Protein AF-A0A9N8EQI1-F1 (afdb_monomer_lite)

Radius of gyration: 28.86 Å; chains: 1; bounding box: 73×53×68 Å

Sequence (184 aa):
MLCFRDYIIFTKVRPLYFNGGCVGRSGRRVCEFQVEIDWEVDCTDDNARELCASEDVTGFPTLKWGSVFDLQEYGGPRDFENLKKFADKNLKPQCSPTHMQLCDKTTRREIRRLQKLSVTALDKEMDDKLEEVNKLERDFQTAVADLETQYETATAQRDADKKQLGSGDLILMKAVLAQRKTEL

Secondary structure (DSSP, 8-state):
-----SEEEEE-------TT----TTS---------EEEEEETTSTTTHHHHHHTT--SSS-EEEEETTEEEE--S--SHHHHHHHHHHH-SPPP-TT-TTTS-TTHHHHHHHHTTS-HHHHHHHHHHHHHHHHHHHHHHHHHHHHHHHHHHHHHHHHHHHHHHHTSHHHHHHHHHHHHHHH--

Organism: NCBI:txid568900

InterPro domains:
  IPR036249 Thioredoxin-like superfamily [SSF52833] (40-93)
  IPR051063 Protein Disulfide Isomerase [PTHR45672] (40-148)

Foldseek 3Di:
DDDDDFKAFEWAFDQPPPPDDQDDDPPDRDSPRDTDGPDIDDCVDPVCVVVCVVVVVPGGDWYWYDDPVDTDTDPDDPDPVGVVVCCVPPNDDACDPVPLVRDDPVVSVVSVVLVPDDPVVNVVVVVVVVVVVVVVVVVVVVVVVVVVVVVVVCVVVVVVVCVVCVDDPVVVVVVVVVVVVVVD

pLDDT: mean 76.77, std 20.89, range [24.19, 98.12]

Structure (mmCIF, N/CA/C/O backbone):
data_AF-A0A9N8EQI1-F1
#
_entry.id   AF-A0A9N8EQI1-F1
#
loop_
_atom_site.group_PDB
_atom_site.id
_atom_site.type_symbol
_atom_site.label_atom_id
_atom_site.label_alt_id
_atom_site.label_comp_id
_atom_site.label_asym_id
_atom_site.label_entity_id
_atom_site.label_seq_id
_atom_site.pdbx_PDB_ins_code
_atom_site.Cartn_x
_atom_site.Cartn_y
_atom_site.Cartn_z
_atom_site.occupancy
_atom_site.B_iso_or_equiv
_atom_site.auth_seq_id
_atom_site.auth_comp_id
_atom_site.auth_asym_id
_atom_site.auth_atom_id
_atom_site.pdbx_PDB_model_num
ATOM 1 N N . MET A 1 1 ? 11.311 -31.384 7.619 1.00 25.89 1 MET A N 1
ATOM 2 C CA . MET A 1 1 ? 10.696 -30.394 8.525 1.00 25.89 1 MET A CA 1
ATOM 3 C C . MET A 1 1 ? 11.503 -29.121 8.355 1.00 25.89 1 MET A C 1
ATOM 5 O O . MET A 1 1 ? 12.664 -29.125 8.735 1.00 25.89 1 MET A O 1
ATOM 9 N N . LEU A 1 2 ? 10.971 -28.126 7.643 1.00 29.64 2 LEU A N 1
ATOM 10 C CA . LEU A 1 2 ? 11.693 -26.877 7.388 1.00 29.64 2 LEU A CA 1
ATOM 11 C C . LEU A 1 2 ? 11.482 -25.954 8.588 1.00 29.64 2 LEU A C 1
ATOM 13 O O . LEU A 1 2 ? 10.351 -25.562 8.868 1.00 29.64 2 LEU A O 1
ATOM 17 N N . CYS A 1 3 ? 12.557 -25.649 9.312 1.00 24.19 3 CYS A N 1
ATOM 18 C CA . CYS A 1 3 ? 12.536 -24.601 10.323 1.00 24.19 3 CYS A CA 1
ATOM 19 C C . CYS A 1 3 ? 12.611 -23.257 9.601 1.00 24.19 3 CYS A C 1
ATOM 21 O O . CYS A 1 3 ? 13.694 -22.848 9.187 1.00 24.19 3 CYS A O 1
ATOM 23 N N . PHE A 1 4 ? 11.468 -22.594 9.442 1.00 31.48 4 PHE A N 1
ATOM 24 C CA . PHE A 1 4 ? 11.430 -21.204 9.006 1.00 31.48 4 PHE A CA 1
ATOM 25 C C . PHE A 1 4 ? 12.059 -20.336 10.101 1.00 31.48 4 PHE A C 1
ATOM 27 O O . PHE A 1 4 ? 11.448 -20.108 11.143 1.00 31.48 4 PHE A O 1
ATOM 34 N N . ARG A 1 5 ? 13.305 -19.920 9.867 1.00 32.50 5 ARG A N 1
ATOM 35 C CA . ARG A 1 5 ? 13.880 -18.710 10.460 1.00 32.50 5 ARG A CA 1
ATOM 36 C C . ARG A 1 5 ? 13.340 -17.484 9.718 1.00 32.50 5 ARG A C 1
ATOM 38 O O . ARG A 1 5 ? 12.641 -17.618 8.711 1.00 32.50 5 ARG A O 1
ATOM 45 N N . ASP A 1 6 ? 13.626 -16.314 10.265 1.00 37.28 6 ASP A N 1
ATOM 46 C CA . ASP A 1 6 ? 12.921 -15.054 10.024 1.00 37.28 6 ASP A CA 1
ATOM 47 C C . ASP A 1 6 ? 13.320 -14.364 8.704 1.00 37.28 6 ASP A C 1
ATOM 49 O O . ASP A 1 6 ? 13.830 -13.247 8.676 1.00 37.28 6 ASP A O 1
ATOM 53 N N . TYR A 1 7 ? 13.079 -15.058 7.591 1.00 38.62 7 TYR A N 1
ATOM 54 C CA . TYR A 1 7 ? 13.491 -14.649 6.250 1.00 38.62 7 TYR A CA 1
ATOM 55 C C . TYR A 1 7 ? 12.322 -14.175 5.378 1.00 38.62 7 TYR A C 1
ATOM 57 O O . TYR A 1 7 ? 11.241 -14.775 5.397 1.00 38.62 7 TYR A O 1
ATOM 65 N N . ILE A 1 8 ? 12.569 -13.170 4.527 1.00 46.94 8 ILE A N 1
ATOM 66 C CA . ILE A 1 8 ? 11.772 -12.979 3.310 1.00 46.94 8 ILE A CA 1
ATOM 67 C C . ILE A 1 8 ? 12.238 -14.011 2.282 1.00 46.94 8 ILE A C 1
ATOM 69 O O . ILE A 1 8 ? 13.407 -14.026 1.894 1.00 46.94 8 ILE A O 1
ATOM 73 N N . ILE A 1 9 ? 11.320 -14.858 1.822 1.00 52.34 9 ILE A N 1
ATOM 74 C CA . ILE A 1 9 ? 11.574 -15.866 0.784 1.00 52.34 9 ILE A CA 1
ATOM 75 C C . ILE A 1 9 ? 10.944 -15.398 -0.530 1.00 52.34 9 ILE A C 1
ATOM 77 O O . ILE A 1 9 ? 9.740 -15.126 -0.583 1.00 52.34 9 ILE A O 1
ATOM 81 N N . PHE A 1 10 ? 11.763 -15.315 -1.582 1.00 52.69 10 PHE A N 1
ATOM 82 C CA . PHE A 1 10 ? 11.395 -14.703 -2.867 1.00 52.69 10 PHE A CA 1
ATOM 83 C C . PHE A 1 10 ? 11.280 -15.826 -3.916 1.00 52.69 10 PHE A C 1
ATOM 85 O O . PHE A 1 10 ? 12.275 -16.458 -4.278 1.00 52.69 10 PHE A O 1
ATOM 92 N N . THR A 1 11 ? 10.090 -16.061 -4.477 1.00 43.03 11 THR A N 1
ATOM 93 C CA . THR A 1 11 ? 9.919 -17.059 -5.554 1.00 43.03 11 THR A CA 1
ATOM 94 C C . THR A 1 11 ? 9.932 -16.410 -6.936 1.00 43.03 11 THR A C 1
ATOM 96 O O . THR A 1 11 ? 8.935 -15.809 -7.353 1.00 43.03 11 THR A O 1
ATOM 99 N N . LYS A 1 12 ? 11.029 -16.580 -7.684 1.00 40.00 12 LYS A N 1
ATOM 100 C CA . LYS A 1 12 ? 11.132 -16.168 -9.092 1.00 40.00 12 LYS A CA 1
ATOM 101 C C . LYS A 1 12 ? 11.186 -17.384 -10.000 1.00 40.00 12 LYS A C 1
ATOM 103 O O . LYS A 1 12 ? 11.926 -18.333 -9.771 1.00 40.00 12 LYS A O 1
ATOM 108 N N . VAL A 1 13 ? 10.452 -17.314 -11.103 1.00 37.38 13 VAL A N 1
ATOM 109 C CA . VAL A 1 13 ? 10.453 -18.369 -12.118 1.00 37.38 13 VAL A CA 1
ATOM 110 C C . VAL A 1 13 ? 11.675 -18.209 -13.012 1.00 37.38 13 VAL A C 1
ATOM 112 O O . VAL A 1 13 ? 11.650 -17.434 -13.972 1.00 37.38 13 VAL A O 1
ATOM 115 N N . ARG A 1 14 ? 12.756 -18.940 -12.729 1.00 35.06 14 ARG A N 1
ATOM 116 C CA . ARG A 1 14 ? 13.830 -19.111 -13.713 1.00 35.06 14 ARG A CA 1
ATOM 117 C C . ARG A 1 14 ? 13.373 -20.124 -14.768 1.00 35.06 14 ARG A C 1
ATOM 119 O O . ARG A 1 14 ? 13.144 -21.283 -14.431 1.00 35.06 14 ARG A O 1
ATOM 126 N N . PRO A 1 15 ? 13.241 -19.747 -16.055 1.00 31.09 15 PRO A N 1
ATOM 127 C CA . PRO A 1 15 ? 13.097 -20.742 -17.104 1.00 31.09 15 PRO A CA 1
ATOM 128 C C . PRO A 1 15 ? 14.418 -21.509 -17.209 1.00 31.09 15 PRO A C 1
ATOM 130 O O . PRO A 1 15 ? 15.425 -20.961 -17.661 1.00 31.09 15 PRO A O 1
ATOM 133 N N . LEU A 1 16 ? 14.417 -22.774 -16.786 1.00 34.56 16 LEU A N 1
ATOM 134 C CA . LEU A 1 16 ? 15.569 -23.662 -16.912 1.00 34.56 16 LEU A CA 1
ATOM 135 C C . LEU A 1 16 ? 15.889 -23.921 -18.391 1.00 34.56 16 LEU A C 1
ATOM 137 O O . LEU A 1 16 ? 15.400 -24.870 -19.006 1.00 34.56 16 LEU A O 1
ATOM 141 N N . TYR A 1 17 ? 16.782 -23.103 -18.948 1.00 32.69 17 TYR A N 1
ATOM 142 C CA . TYR A 1 17 ? 17.543 -23.431 -20.150 1.00 32.69 17 TYR A CA 1
ATOM 143 C C . TYR A 1 17 ? 18.578 -24.513 -19.816 1.00 32.69 17 TYR A C 1
ATOM 145 O O . TYR A 1 17 ? 19.785 -24.278 -19.797 1.00 32.69 17 TYR A O 1
ATOM 153 N N . PHE A 1 18 ? 18.092 -25.726 -19.542 1.00 33.06 18 PHE A N 1
ATOM 154 C CA . PHE A 1 18 ? 18.934 -26.913 -19.501 1.00 33.06 18 PHE A CA 1
ATOM 155 C C . PHE A 1 18 ? 19.607 -27.075 -20.871 1.00 33.06 18 PHE A C 1
ATOM 157 O O . PHE A 1 18 ? 18.924 -27.219 -21.890 1.00 33.06 18 PHE A O 1
ATOM 164 N N . ASN A 1 19 ? 20.942 -27.109 -20.897 1.00 35.25 19 ASN A N 1
ATOM 165 C CA . ASN A 1 19 ? 21.739 -27.461 -22.079 1.00 35.25 19 ASN A CA 1
ATOM 166 C C . ASN A 1 19 ? 21.622 -28.976 -22.372 1.00 35.25 19 ASN A C 1
ATOM 168 O O . ASN A 1 19 ? 22.604 -29.711 -22.323 1.00 35.25 19 ASN A O 1
ATOM 172 N N . GLY A 1 20 ? 20.393 -29.462 -22.590 1.00 34.22 20 GLY A N 1
ATOM 173 C CA . GLY A 1 20 ? 20.082 -30.892 -22.514 1.00 34.22 20 GLY A CA 1
ATOM 174 C C . GLY A 1 20 ? 18.638 -31.321 -22.810 1.00 34.22 20 GLY A C 1
ATOM 175 O O . GLY A 1 20 ? 18.255 -32.397 -22.376 1.00 34.22 20 GLY A O 1
ATOM 176 N N . GLY A 1 21 ? 17.852 -30.541 -23.563 1.00 33.56 21 GLY A N 1
ATOM 177 C CA . GLY A 1 21 ? 16.615 -31.014 -24.214 1.00 33.56 21 GLY A CA 1
ATOM 178 C C . GLY A 1 21 ? 15.362 -31.202 -23.334 1.00 33.56 21 GLY A C 1
ATOM 179 O O . GLY A 1 21 ? 15.408 -31.632 -22.188 1.00 33.56 21 GLY A O 1
ATOM 180 N N . CYS A 1 22 ? 14.188 -30.918 -23.908 1.00 35.78 22 CYS A N 1
ATOM 181 C CA . CYS A 1 22 ? 12.898 -31.155 -23.250 1.00 35.78 22 CYS A CA 1
ATOM 182 C C . CYS A 1 22 ? 12.571 -32.660 -23.223 1.00 35.78 22 CYS A C 1
ATOM 184 O O . CYS A 1 22 ? 12.126 -33.215 -24.232 1.00 35.78 22 CYS A O 1
ATOM 186 N N . VAL A 1 23 ? 12.759 -33.327 -22.082 1.00 40.41 23 VAL A N 1
ATOM 187 C CA . VAL A 1 23 ? 12.453 -34.759 -21.934 1.00 40.41 23 VAL A CA 1
ATOM 188 C C . VAL A 1 23 ? 10.939 -34.979 -21.861 1.00 40.41 23 VAL A C 1
ATOM 190 O O . VAL A 1 23 ? 10.294 -34.633 -20.878 1.00 40.41 23 VAL A O 1
ATOM 193 N N . GLY A 1 24 ? 10.360 -35.597 -22.895 1.00 36.78 24 GLY A N 1
ATOM 194 C CA . GLY A 1 24 ? 8.932 -35.920 -22.936 1.00 36.78 24 GLY A CA 1
ATOM 195 C C . GLY A 1 24 ? 8.641 -37.244 -23.636 1.00 36.78 24 GLY A C 1
ATOM 196 O O . GLY A 1 24 ? 8.662 -37.326 -24.865 1.00 36.78 24 GLY A O 1
ATOM 197 N N . ARG A 1 25 ? 8.283 -38.286 -22.871 1.00 44.62 25 ARG A N 1
ATOM 198 C CA . ARG A 1 25 ? 7.617 -39.469 -23.447 1.00 44.62 25 ARG A CA 1
ATOM 199 C C . ARG A 1 25 ? 6.261 -39.030 -24.019 1.00 44.62 25 ARG A C 1
ATOM 201 O O . ARG A 1 25 ? 5.501 -38.345 -23.342 1.00 44.62 25 ARG A O 1
ATOM 208 N N . SER A 1 26 ? 5.931 -39.457 -25.240 1.00 40.38 26 SER A N 1
ATOM 209 C CA . SER A 1 26 ? 4.670 -39.153 -25.957 1.00 40.38 26 SER A CA 1
ATOM 210 C C . SER A 1 26 ? 4.441 -37.695 -26.421 1.00 40.38 26 SER A C 1
ATOM 212 O O . SER A 1 26 ? 3.312 -37.212 -26.457 1.00 40.38 26 SER A O 1
ATOM 214 N N . GLY A 1 27 ? 5.494 -36.989 -26.848 1.00 38.81 27 GLY A N 1
ATOM 215 C CA . GLY A 1 27 ? 5.378 -35.874 -27.811 1.00 38.81 27 GLY A CA 1
ATOM 216 C C . GLY A 1 27 ? 4.802 -34.541 -27.306 1.00 38.81 27 GLY A C 1
ATOM 217 O O . GLY A 1 27 ? 4.910 -33.532 -28.002 1.00 38.81 27 GLY A O 1
ATOM 218 N N . ARG A 1 28 ? 4.255 -34.477 -26.087 1.00 35.53 28 ARG A N 1
ATOM 219 C CA . ARG A 1 28 ? 3.996 -33.200 -25.407 1.00 35.53 28 ARG A CA 1
ATOM 220 C C . ARG A 1 28 ? 5.308 -32.639 -24.860 1.00 35.53 28 ARG A C 1
ATOM 222 O O . ARG A 1 28 ? 5.917 -33.235 -23.977 1.00 35.53 28 ARG A O 1
ATOM 229 N N . ARG A 1 29 ? 5.713 -31.464 -25.356 1.00 33.91 29 ARG A N 1
ATOM 230 C CA . ARG A 1 29 ? 6.752 -30.638 -24.722 1.00 33.91 29 ARG A CA 1
ATOM 231 C C . ARG A 1 29 ? 6.196 -30.082 -23.413 1.00 33.91 29 ARG A C 1
ATOM 233 O O . ARG A 1 29 ? 5.487 -29.079 -23.427 1.00 33.91 29 ARG A O 1
ATOM 240 N N . VAL A 1 30 ? 6.488 -30.755 -22.307 1.00 38.81 30 VAL A N 1
ATOM 241 C CA . VAL A 1 30 ? 6.246 -30.230 -20.963 1.00 38.81 30 VAL A CA 1
ATOM 242 C C . VAL A 1 30 ? 7.506 -29.485 -20.541 1.00 38.81 30 VAL A C 1
ATOM 244 O O . VAL A 1 30 ? 8.538 -30.102 -20.295 1.00 38.81 30 VAL A O 1
ATOM 247 N N . CYS A 1 31 ? 7.433 -28.157 -20.490 1.00 41.53 31 CYS A N 1
ATOM 248 C CA . CYS A 1 31 ? 8.385 -27.384 -19.703 1.00 41.53 31 CYS A CA 1
ATOM 249 C C . CYS A 1 31 ? 7.931 -27.505 -18.248 1.00 41.53 31 CYS A C 1
ATOM 251 O O . CYS A 1 31 ? 6.903 -26.935 -17.880 1.00 41.53 31 CYS A O 1
ATOM 253 N N . GLU A 1 32 ? 8.640 -28.296 -17.449 1.00 38.47 32 GLU A N 1
ATOM 254 C CA . GLU A 1 32 ? 8.358 -28.404 -16.022 1.00 38.47 32 GLU A CA 1
ATOM 255 C C . GLU A 1 32 ? 8.851 -27.128 -15.330 1.00 38.47 32 GLU A C 1
ATOM 257 O O . GLU A 1 32 ? 10.050 -26.905 -15.171 1.00 38.47 32 GLU A O 1
ATOM 262 N N . PHE A 1 33 ? 7.911 -26.248 -14.983 1.00 45.03 33 PHE A N 1
ATOM 263 C CA . PHE A 1 33 ? 8.190 -25.038 -14.216 1.00 45.03 33 PHE A CA 1
ATOM 264 C C . PHE A 1 33 ? 8.476 -25.439 -12.767 1.00 45.03 33 PHE A C 1
ATOM 266 O O . PHE A 1 33 ? 7.560 -25.580 -11.957 1.00 45.03 33 PHE A O 1
ATOM 273 N N . GLN A 1 34 ? 9.750 -25.671 -12.453 1.00 48.38 34 GLN A N 1
ATOM 274 C CA . GLN A 1 34 ? 10.174 -25.899 -11.078 1.00 48.38 34 GLN A CA 1
ATOM 275 C C . GLN A 1 34 ? 10.066 -24.596 -10.277 1.00 48.38 34 GLN A C 1
ATOM 277 O O . GLN A 1 34 ? 10.353 -23.509 -10.779 1.00 48.38 34 GLN A O 1
ATOM 282 N N . VAL A 1 35 ? 9.603 -24.721 -9.034 1.00 52.75 35 VAL A N 1
ATOM 283 C CA . VAL A 1 35 ? 9.424 -23.600 -8.109 1.00 52.75 35 VAL A CA 1
ATOM 284 C C . VAL A 1 35 ? 10.704 -23.471 -7.297 1.00 52.75 35 VAL A C 1
ATOM 286 O O . VAL A 1 35 ? 11.015 -24.357 -6.504 1.00 52.75 35 VAL A O 1
ATOM 289 N N . GLU A 1 36 ? 11.447 -22.394 -7.521 1.00 56.06 36 GLU A N 1
ATOM 290 C CA . GLU A 1 36 ? 12.735 -22.129 -6.882 1.00 56.06 36 GLU A CA 1
ATOM 291 C C . GLU A 1 36 ? 12.653 -20.844 -6.043 1.00 56.06 36 GLU A C 1
ATOM 293 O O . GLU A 1 36 ? 11.906 -19.914 -6.367 1.00 56.06 36 GLU A O 1
ATOM 298 N N . ILE A 1 37 ? 13.405 -20.818 -4.941 1.00 62.59 37 ILE A N 1
ATOM 299 C CA . ILE A 1 37 ? 13.621 -19.627 -4.117 1.00 62.59 37 ILE A CA 1
ATOM 300 C C . ILE A 1 37 ? 14.850 -18.920 -4.698 1.00 62.59 37 ILE A C 1
ATOM 302 O O . ILE A 1 37 ? 15.931 -19.501 -4.730 1.00 62.59 37 ILE A O 1
ATOM 306 N N . ASP A 1 38 ? 14.670 -17.705 -5.217 1.00 61.84 38 ASP A N 1
ATOM 307 C CA . ASP A 1 38 ? 15.686 -16.987 -6.010 1.00 61.84 38 ASP A CA 1
ATOM 308 C C . ASP A 1 38 ? 16.583 -16.070 -5.168 1.00 61.84 38 ASP A C 1
ATOM 310 O O . ASP A 1 38 ? 17.707 -15.757 -5.561 1.00 61.84 38 ASP A O 1
ATOM 314 N N . TRP A 1 39 ? 16.076 -15.648 -4.012 1.00 66.50 39 TRP A N 1
ATOM 315 C CA . TRP A 1 39 ? 16.807 -14.968 -2.950 1.00 66.50 39 TRP A CA 1
ATOM 316 C C . TRP A 1 39 ? 16.119 -15.236 -1.605 1.00 66.50 39 TRP A C 1
ATOM 318 O O . TRP A 1 39 ? 14.958 -15.651 -1.540 1.00 66.50 39 TRP A O 1
ATOM 328 N N . GLU A 1 40 ? 16.865 -14.990 -0.538 1.00 76.38 40 GLU A N 1
ATOM 329 C CA . GLU A 1 40 ? 16.447 -15.056 0.858 1.00 76.38 40 GLU A CA 1
ATOM 330 C C . GLU A 1 40 ? 17.051 -13.821 1.544 1.00 76.38 40 GLU A C 1
ATOM 332 O O . GLU A 1 40 ? 18.221 -13.514 1.299 1.00 76.38 40 GLU A O 1
ATOM 337 N N . VAL A 1 41 ? 16.269 -13.075 2.330 1.00 77.94 41 VAL A N 1
ATOM 338 C CA . VAL A 1 41 ? 16.745 -11.865 3.029 1.00 77.94 41 VAL A CA 1
ATOM 339 C C . VAL A 1 41 ? 16.360 -11.908 4.501 1.00 77.94 41 VAL A C 1
ATOM 341 O O . VAL A 1 41 ? 15.195 -12.102 4.842 1.00 77.94 41 VAL A O 1
ATOM 344 N N . ASP A 1 42 ? 17.354 -11.705 5.363 1.00 79.31 42 ASP A N 1
ATOM 345 C CA . ASP A 1 42 ? 17.210 -11.608 6.813 1.00 79.31 42 ASP A CA 1
ATOM 346 C C . ASP A 1 42 ? 17.055 -10.136 7.218 1.00 79.31 42 ASP A C 1
ATOM 348 O O . ASP A 1 42 ? 18.018 -9.374 7.223 1.00 79.31 42 ASP A O 1
ATOM 352 N N . CYS A 1 43 ? 15.832 -9.726 7.554 1.00 78.50 43 CYS A N 1
ATOM 353 C CA . CYS A 1 43 ? 15.529 -8.350 7.957 1.00 78.50 43 CYS A CA 1
ATOM 354 C C . CYS A 1 43 ? 15.947 -8.016 9.397 1.00 78.50 43 CYS A C 1
ATOM 356 O O . CYS A 1 43 ? 15.725 -6.892 9.856 1.00 78.50 43 CYS A O 1
ATOM 358 N N . THR A 1 44 ? 16.505 -8.973 10.145 1.00 79.62 44 THR A N 1
ATOM 359 C CA . THR A 1 44 ? 17.049 -8.690 11.477 1.00 79.62 44 THR A CA 1
ATOM 360 C C . THR A 1 44 ? 18.418 -8.013 11.385 1.00 79.62 44 THR A C 1
ATOM 362 O O . THR A 1 44 ? 18.749 -7.218 12.268 1.00 79.62 44 THR A O 1
ATOM 365 N N . ASP A 1 45 ? 19.156 -8.231 10.289 1.00 83.19 45 ASP A N 1
ATOM 366 C CA . ASP A 1 45 ? 20.415 -7.555 9.963 1.00 83.19 45 ASP A CA 1
ATOM 367 C C . ASP A 1 45 ? 20.193 -6.049 9.714 1.00 83.19 45 ASP A C 1
ATOM 369 O O . ASP A 1 45 ? 19.342 -5.648 8.914 1.00 83.19 45 ASP A O 1
ATOM 373 N N . ASP A 1 46 ? 20.982 -5.201 10.385 1.00 82.19 46 ASP A N 1
ATOM 374 C CA . ASP A 1 46 ? 20.949 -3.741 10.225 1.00 82.19 46 ASP A CA 1
ATOM 375 C C . ASP A 1 46 ? 21.136 -3.310 8.753 1.00 82.19 46 ASP A C 1
ATOM 377 O O . ASP A 1 46 ? 20.526 -2.332 8.322 1.00 82.19 46 ASP A O 1
ATOM 381 N N . ASN A 1 47 ? 21.919 -4.061 7.967 1.00 80.88 47 ASN A N 1
ATOM 382 C CA . ASN A 1 47 ? 22.200 -3.786 6.553 1.00 80.88 47 ASN A CA 1
ATOM 383 C C . ASN A 1 47 ? 21.009 -4.085 5.621 1.00 80.88 47 ASN A C 1
ATOM 385 O O . ASN A 1 47 ? 21.002 -3.630 4.478 1.00 80.88 47 ASN A O 1
ATOM 389 N N . ALA A 1 48 ? 20.021 -4.861 6.078 1.00 76.50 48 ALA A N 1
ATOM 390 C CA . ALA A 1 48 ? 18.863 -5.272 5.284 1.00 76.50 48 ALA A CA 1
ATOM 391 C C . ALA A 1 48 ? 17.579 -4.500 5.630 1.00 76.50 48 ALA A C 1
ATOM 393 O O . ALA A 1 48 ? 16.644 -4.486 4.828 1.00 76.50 48 ALA A O 1
ATOM 394 N N . ARG A 1 49 ? 17.511 -3.836 6.796 1.00 76.12 49 ARG A N 1
ATOM 395 C CA . ARG A 1 49 ? 16.276 -3.178 7.268 1.00 76.12 49 ARG A CA 1
ATOM 396 C C . ARG A 1 49 ? 15.726 -2.121 6.322 1.00 76.12 49 ARG A C 1
ATOM 398 O O . ARG A 1 49 ? 14.512 -2.040 6.192 1.00 76.12 49 ARG A O 1
ATOM 405 N N . GLU A 1 50 ? 16.579 -1.341 5.662 1.00 81.31 50 GLU A N 1
ATOM 406 C CA . GLU A 1 50 ? 16.131 -0.312 4.712 1.00 81.31 50 GLU A CA 1
ATOM 407 C C . GLU A 1 50 ? 15.418 -0.938 3.501 1.00 81.31 50 GLU A C 1
ATOM 409 O O . GLU A 1 50 ? 14.322 -0.508 3.150 1.00 81.31 50 GLU A O 1
ATOM 414 N N . LEU A 1 51 ? 15.962 -2.032 2.953 1.00 82.19 51 LEU A N 1
ATOM 415 C CA . LEU A 1 51 ? 15.329 -2.813 1.883 1.00 82.19 51 LEU A CA 1
ATOM 416 C C . LEU A 1 51 ? 14.019 -3.469 2.346 1.00 82.19 51 LEU A C 1
ATOM 418 O O . LEU A 1 51 ? 13.029 -3.461 1.621 1.00 82.19 51 LEU A O 1
ATOM 422 N N . CYS A 1 52 ? 13.990 -4.025 3.559 1.00 82.88 52 CYS A N 1
ATOM 423 C CA . CYS A 1 52 ? 12.774 -4.621 4.114 1.00 82.88 52 CYS A CA 1
ATOM 424 C C . CYS A 1 52 ? 11.684 -3.573 4.404 1.00 82.88 52 CYS A C 1
ATOM 426 O O . CYS A 1 52 ? 10.501 -3.878 4.276 1.00 82.88 52 CYS A O 1
ATOM 428 N N . ALA A 1 53 ? 12.065 -2.341 4.756 1.00 81.06 53 ALA A N 1
ATOM 429 C CA . ALA A 1 53 ? 11.141 -1.228 4.944 1.00 81.06 53 ALA A CA 1
ATOM 430 C C . ALA A 1 53 ? 10.613 -0.681 3.607 1.00 81.06 53 ALA A C 1
ATOM 432 O O . ALA A 1 53 ? 9.411 -0.464 3.486 1.00 81.06 53 ALA A O 1
ATOM 433 N N . SER A 1 54 ? 11.464 -0.525 2.582 1.00 82.19 54 SER A N 1
ATOM 434 C CA . SER A 1 54 ? 11.010 -0.118 1.241 1.00 82.19 54 SER A CA 1
ATOM 435 C C . SER A 1 54 ? 10.121 -1.171 0.568 1.00 82.19 54 SER A C 1
ATOM 437 O O . SER A 1 54 ? 9.322 -0.845 -0.301 1.00 82.19 54 SER A O 1
ATOM 439 N N . GLU A 1 55 ? 10.249 -2.433 0.981 1.00 83.50 55 GLU A N 1
ATOM 440 C CA . GLU A 1 55 ? 9.397 -3.553 0.575 1.00 83.50 55 GLU A CA 1
ATOM 441 C C . GLU A 1 55 ? 8.227 -3.820 1.547 1.00 83.50 55 GLU A C 1
A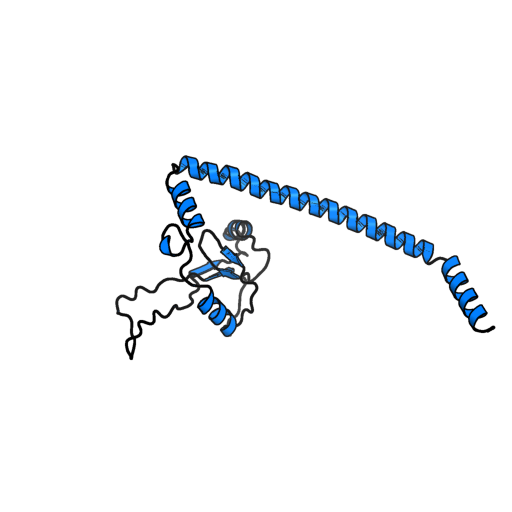TOM 443 O O . GLU A 1 55 ? 7.646 -4.902 1.491 1.00 83.50 55 GLU A O 1
ATOM 448 N N . ASP A 1 56 ? 7.853 -2.876 2.421 1.00 82.88 56 ASP A N 1
ATOM 449 C CA . ASP A 1 56 ? 6.690 -2.962 3.334 1.00 82.88 56 ASP A CA 1
ATOM 450 C C . ASP A 1 56 ? 6.605 -4.286 4.134 1.00 82.88 56 ASP A C 1
ATOM 452 O O . ASP A 1 56 ? 5.567 -4.947 4.233 1.00 82.88 56 ASP A O 1
ATOM 456 N N . VAL A 1 57 ? 7.737 -4.743 4.679 1.00 83.00 57 VAL A N 1
ATOM 457 C CA . VAL A 1 57 ? 7.802 -5.992 5.452 1.00 83.00 57 VAL A CA 1
ATOM 458 C C . VAL A 1 57 ? 7.529 -5.717 6.928 1.00 83.00 57 VAL A C 1
ATOM 460 O O . VAL A 1 57 ? 8.431 -5.541 7.745 1.00 83.00 57 VAL A O 1
ATOM 463 N N . THR A 1 58 ? 6.242 -5.711 7.268 1.00 76.62 58 THR A N 1
ATOM 464 C CA . THR A 1 58 ? 5.720 -5.405 8.613 1.00 76.62 58 THR A CA 1
ATOM 465 C C . THR A 1 58 ? 5.732 -6.586 9.598 1.00 76.62 58 THR A C 1
ATOM 467 O O . THR A 1 58 ? 5.436 -6.405 10.779 1.00 76.62 58 THR A O 1
ATOM 470 N N . GLY A 1 59 ? 6.097 -7.797 9.160 1.00 75.81 59 GLY A N 1
ATOM 471 C CA . GLY A 1 59 ? 6.171 -8.985 10.020 1.00 75.81 59 GLY A CA 1
ATOM 472 C C . GLY A 1 59 ? 6.915 -10.170 9.396 1.00 75.81 59 GLY A C 1
ATOM 473 O O . GLY A 1 59 ? 7.245 -10.163 8.209 1.00 75.81 59 GLY A O 1
ATOM 474 N N . PHE A 1 60 ? 7.171 -11.214 10.193 1.00 76.75 60 PHE A N 1
ATOM 475 C CA . PHE A 1 60 ? 7.996 -12.364 9.791 1.00 76.75 60 PHE A CA 1
ATOM 476 C C . PHE A 1 60 ? 7.306 -13.720 10.039 1.00 76.75 60 PHE A C 1
ATOM 478 O O . PHE A 1 60 ? 6.572 -13.860 11.020 1.00 76.75 60 PHE A O 1
ATOM 485 N N . PRO A 1 61 ? 7.543 -14.743 9.189 1.00 78.00 61 PRO A N 1
ATOM 486 C CA . PRO A 1 61 ? 8.214 -14.680 7.886 1.00 78.00 61 PRO A CA 1
ATOM 487 C C . PRO A 1 61 ? 7.246 -14.213 6.781 1.00 78.00 61 PRO A C 1
ATOM 489 O O . PRO A 1 61 ? 6.238 -14.876 6.499 1.00 78.00 61 PRO A O 1
ATOM 492 N N . THR A 1 62 ? 7.553 -13.093 6.127 1.00 79.00 62 THR A N 1
ATOM 493 C CA . THR A 1 62 ? 6.792 -12.595 4.967 1.00 79.00 62 THR A CA 1
ATOM 494 C C . THR A 1 62 ? 7.232 -13.312 3.692 1.00 79.00 62 THR A C 1
ATOM 496 O O . THR A 1 62 ? 8.414 -13.560 3.474 1.00 79.00 62 THR A O 1
ATOM 499 N N . LEU A 1 63 ? 6.275 -13.669 2.837 1.00 82.19 63 LEU A N 1
ATOM 500 C CA . LEU A 1 63 ? 6.534 -14.330 1.558 1.00 82.19 63 LEU A CA 1
ATOM 501 C C . LEU A 1 63 ? 6.102 -13.389 0.433 1.00 82.19 63 LEU A C 1
ATOM 503 O O . LEU A 1 63 ? 4.934 -13.003 0.392 1.00 82.19 63 LEU A O 1
ATOM 507 N N . LYS A 1 64 ? 7.012 -13.040 -0.484 1.00 81.69 64 LYS A N 1
ATOM 508 C CA . LYS A 1 64 ? 6.701 -12.196 -1.650 1.00 81.69 64 LYS A CA 1
ATOM 509 C C . LYS A 1 64 ? 7.019 -12.904 -2.968 1.00 81.69 64 LYS A C 1
ATOM 511 O O . LYS A 1 64 ? 7.922 -13.736 -3.063 1.00 81.69 64 LYS A O 1
ATOM 516 N N . TRP A 1 65 ? 6.239 -12.591 -3.996 1.00 78.25 65 TRP A N 1
ATOM 517 C CA . TRP A 1 65 ? 6.296 -13.220 -5.316 1.00 78.25 65 TRP A CA 1
ATOM 518 C C . TRP A 1 65 ? 6.002 -12.186 -6.411 1.00 78.25 65 TRP A C 1
ATOM 520 O O . TRP A 1 65 ? 5.296 -11.210 -6.172 1.00 78.25 65 TRP A O 1
ATOM 530 N N . GLY A 1 66 ? 6.511 -12.406 -7.626 1.00 73.81 66 GLY A N 1
ATOM 531 C CA . GLY A 1 66 ? 6.223 -11.532 -8.768 1.00 73.81 66 GLY A CA 1
ATOM 532 C C . GLY A 1 66 ? 7.456 -11.188 -9.599 1.00 73.81 66 GLY A C 1
ATOM 533 O O . GLY A 1 66 ? 8.255 -12.061 -9.948 1.00 73.81 66 GLY A O 1
ATOM 534 N N . SER A 1 67 ? 7.578 -9.911 -9.955 1.00 69.38 67 SER A N 1
ATOM 535 C CA . SER A 1 67 ? 8.716 -9.331 -10.673 1.00 69.38 67 SER A CA 1
ATOM 536 C C . SER A 1 67 ? 9.605 -8.563 -9.698 1.00 69.38 67 SER A C 1
ATOM 538 O O . SER A 1 67 ? 9.107 -8.034 -8.720 1.00 69.38 67 SER A O 1
ATOM 540 N N . VAL A 1 68 ? 10.893 -8.375 -9.995 1.00 69.44 68 VAL A N 1
ATOM 541 C CA . VAL A 1 68 ? 11.817 -7.562 -9.159 1.00 69.44 68 VAL A CA 1
ATOM 542 C C . VAL A 1 68 ? 11.504 -6.049 -9.142 1.00 69.44 68 VAL A C 1
ATOM 544 O O . VAL A 1 68 ? 12.310 -5.263 -8.667 1.00 69.44 68 VAL A O 1
ATOM 547 N N . PHE A 1 69 ? 10.365 -5.651 -9.711 1.00 68.56 69 PHE A N 1
ATOM 548 C CA . PHE A 1 69 ? 9.831 -4.284 -9.761 1.00 68.56 69 PHE A CA 1
ATOM 549 C C . PHE A 1 69 ? 8.328 -4.237 -9.400 1.00 68.56 69 PHE A C 1
ATOM 551 O O . PHE A 1 69 ? 7.687 -3.210 -9.587 1.00 68.56 69 PHE A O 1
ATOM 558 N N . ASP A 1 70 ? 7.746 -5.375 -9.006 1.00 73.44 70 ASP A N 1
ATOM 559 C CA . ASP A 1 70 ? 6.326 -5.557 -8.672 1.00 73.44 70 ASP A CA 1
ATOM 560 C C . ASP A 1 70 ? 6.210 -6.842 -7.835 1.00 73.44 70 ASP A C 1
ATOM 562 O O . ASP A 1 70 ? 6.110 -7.955 -8.374 1.00 73.44 70 ASP A O 1
ATOM 566 N N . LEU A 1 71 ? 6.353 -6.678 -6.517 1.00 79.12 71 LEU A N 1
ATOM 567 C CA . LEU A 1 71 ? 6.455 -7.754 -5.534 1.00 79.12 71 LEU A CA 1
ATOM 568 C C . LEU A 1 71 ? 5.213 -7.793 -4.647 1.00 79.12 71 LEU A C 1
ATOM 570 O O . LEU A 1 71 ? 5.025 -6.993 -3.731 1.00 79.12 71 LEU A O 1
ATOM 574 N N . GLN A 1 72 ? 4.372 -8.779 -4.925 1.00 82.00 72 GLN A N 1
ATOM 575 C CA . GLN A 1 72 ? 3.088 -8.989 -4.277 1.00 82.00 72 GLN A CA 1
ATOM 576 C C . GLN A 1 72 ? 3.256 -9.924 -3.072 1.00 82.00 72 GLN A C 1
ATOM 578 O O . GLN A 1 72 ? 4.049 -10.869 -3.113 1.00 82.00 72 GLN A O 1
ATOM 583 N N . GLU A 1 73 ? 2.505 -9.700 -1.993 1.00 84.94 73 GLU A N 1
ATOM 584 C CA . GLU A 1 73 ? 2.528 -10.601 -0.834 1.00 84.94 73 GLU A CA 1
ATOM 585 C C . GLU A 1 73 ? 1.801 -11.926 -1.134 1.00 84.94 73 GLU A C 1
ATOM 587 O O . GLU A 1 73 ? 0.824 -11.987 -1.889 1.00 84.94 73 GLU A O 1
ATOM 592 N N . TYR A 1 74 ? 2.271 -13.015 -0.527 1.00 85.38 74 TYR A N 1
ATOM 593 C CA . TYR A 1 74 ? 1.588 -14.301 -0.490 1.00 85.38 74 TYR A CA 1
ATOM 594 C C . TYR A 1 74 ? 0.907 -14.510 0.873 1.00 85.38 74 TYR A C 1
ATOM 596 O O . TYR A 1 74 ? 1.424 -15.184 1.764 1.00 85.38 74 TYR A O 1
ATOM 604 N N . GLY A 1 75 ? -0.324 -14.008 1.000 1.00 85.06 75 GLY A N 1
ATOM 605 C CA . GLY A 1 75 ? -1.205 -14.265 2.150 1.00 85.06 75 GLY A CA 1
ATOM 606 C C . GLY A 1 75 ? -1.825 -15.676 2.193 1.00 85.06 75 GLY A C 1
ATOM 607 O O . GLY A 1 75 ? -2.874 -15.870 2.805 1.00 85.06 75 GLY A O 1
ATOM 608 N N . GLY A 1 76 ? -1.251 -16.659 1.488 1.00 86.06 76 GLY A N 1
ATOM 609 C CA . GLY A 1 76 ? -1.799 -18.015 1.379 1.00 86.06 76 GLY A CA 1
ATOM 610 C C . GLY A 1 76 ? -1.231 -19.015 2.403 1.00 86.06 76 GLY A C 1
ATOM 611 O O . GLY A 1 76 ? -0.291 -18.711 3.141 1.00 86.06 76 GLY A O 1
ATOM 612 N N . PRO A 1 77 ? -1.763 -20.253 2.450 1.00 86.00 77 PRO A N 1
ATOM 613 C CA . PRO A 1 77 ? -1.235 -21.304 3.318 1.00 86.00 77 PRO A CA 1
ATOM 614 C C . PRO A 1 77 ? 0.224 -21.646 2.977 1.00 86.00 77 PRO A C 1
ATOM 616 O O . PRO A 1 77 ? 0.564 -21.857 1.812 1.00 86.00 77 PRO A O 1
ATOM 619 N N . ARG A 1 78 ? 1.092 -21.710 3.994 1.00 83.38 78 ARG A N 1
ATOM 620 C CA . ARG A 1 78 ? 2.547 -21.925 3.842 1.00 83.38 78 ARG A CA 1
ATOM 621 C C . ARG A 1 78 ? 2.959 -23.407 3.742 1.00 83.38 78 ARG A C 1
ATOM 623 O O . ARG A 1 78 ? 4.138 -23.729 3.857 1.00 83.38 78 ARG A O 1
ATOM 630 N N . ASP A 1 79 ? 2.012 -24.326 3.551 1.00 81.75 79 ASP A N 1
ATOM 631 C CA . ASP A 1 79 ? 2.318 -25.735 3.288 1.00 81.75 79 ASP A CA 1
ATOM 632 C C . ASP A 1 79 ? 2.774 -25.964 1.836 1.00 81.75 79 ASP A C 1
ATOM 634 O O . ASP A 1 79 ? 2.424 -25.220 0.918 1.00 81.75 79 ASP A O 1
ATOM 638 N N . PHE A 1 80 ? 3.553 -27.028 1.623 1.00 76.44 80 PHE A N 1
ATOM 639 C CA . PHE A 1 80 ? 4.149 -27.344 0.322 1.00 76.44 80 PHE A CA 1
ATOM 640 C C . PHE A 1 80 ? 3.109 -27.557 -0.789 1.00 76.44 80 PHE A C 1
ATOM 642 O O . PHE A 1 80 ? 3.344 -27.165 -1.932 1.00 76.44 80 PHE A O 1
ATOM 649 N N . GLU A 1 81 ? 1.954 -28.152 -0.479 1.00 82.06 81 GLU A N 1
ATOM 650 C CA . GLU A 1 81 ? 0.924 -28.393 -1.487 1.00 82.06 81 GLU A CA 1
ATOM 651 C C . GLU A 1 81 ? 0.281 -27.092 -1.966 1.00 82.06 81 GLU A C 1
ATOM 653 O O . GLU A 1 81 ? 0.106 -26.912 -3.171 1.00 82.06 81 GLU A O 1
ATOM 658 N N . ASN A 1 82 ? -0.079 -26.185 -1.058 1.00 82.38 82 ASN A N 1
ATOM 659 C CA . ASN A 1 82 ? -0.693 -24.913 -1.423 1.00 82.38 82 ASN A CA 1
ATOM 660 C C . ASN A 1 82 ? 0.313 -23.948 -2.057 1.00 82.38 82 ASN A C 1
ATOM 662 O O . ASN A 1 82 ? -0.023 -23.354 -3.081 1.00 82.38 82 ASN A O 1
ATOM 666 N N . LEU A 1 83 ? 1.559 -23.890 -1.570 1.00 80.19 83 LEU A N 1
ATOM 667 C CA . LEU A 1 83 ? 2.644 -23.159 -2.237 1.00 80.19 83 LEU A CA 1
ATOM 668 C C . LEU A 1 83 ? 2.875 -23.668 -3.670 1.00 80.19 83 LEU A C 1
ATOM 670 O O . LEU A 1 83 ? 2.934 -22.868 -4.605 1.00 80.19 83 LEU A O 1
ATOM 674 N N . LYS A 1 84 ? 2.908 -24.993 -3.889 1.00 78.88 84 LYS A N 1
ATOM 675 C CA . LYS A 1 84 ? 3.031 -25.553 -5.244 1.00 78.88 84 LYS A CA 1
ATOM 676 C C . LYS A 1 84 ? 1.801 -25.245 -6.109 1.00 78.88 84 LYS A C 1
ATOM 678 O O . LYS A 1 84 ? 1.954 -24.791 -7.239 1.00 78.88 84 LYS A O 1
ATOM 683 N N . LYS A 1 85 ? 0.580 -25.434 -5.594 1.00 82.31 85 LYS A N 1
ATOM 684 C CA . LYS A 1 85 ? -0.675 -25.125 -6.319 1.00 82.31 85 LYS A CA 1
ATOM 685 C C . LYS A 1 85 ? -0.801 -23.638 -6.658 1.00 82.31 85 LYS A C 1
ATOM 687 O O . LYS A 1 85 ? -1.434 -23.302 -7.658 1.00 82.31 85 LYS A O 1
ATOM 692 N N . PHE A 1 86 ? -0.244 -22.758 -5.829 1.00 83.12 86 PHE A N 1
ATOM 693 C CA . PHE A 1 86 ? -0.151 -21.326 -6.086 1.00 83.12 86 PHE A CA 1
ATOM 694 C C . PHE A 1 86 ? 0.841 -21.040 -7.215 1.00 83.12 86 PHE A C 1
ATOM 696 O O . PHE A 1 86 ? 0.483 -20.384 -8.194 1.00 83.12 86 PHE A O 1
ATOM 703 N N . ALA A 1 87 ? 2.047 -21.605 -7.131 1.00 77.94 87 ALA A N 1
ATOM 704 C CA . ALA A 1 87 ? 3.072 -21.480 -8.156 1.00 77.94 87 ALA A CA 1
ATOM 705 C C . ALA A 1 87 ? 2.598 -21.992 -9.530 1.00 77.94 87 ALA A C 1
ATOM 707 O O . ALA A 1 87 ? 2.583 -21.226 -10.491 1.00 77.94 87 ALA A O 1
ATOM 708 N N . ASP A 1 88 ? 2.086 -23.226 -9.609 1.00 72.44 88 ASP A N 1
ATOM 709 C CA . ASP A 1 88 ? 1.556 -23.846 -10.838 1.00 72.44 88 ASP A CA 1
ATOM 710 C C . ASP A 1 88 ? 0.485 -22.969 -11.540 1.00 72.44 88 ASP A C 1
ATOM 712 O O . ASP A 1 88 ? 0.269 -23.055 -12.757 1.00 72.44 88 ASP A O 1
ATOM 716 N N . LYS A 1 89 ? -0.211 -22.108 -10.781 1.00 76.12 89 LYS A N 1
ATOM 717 C CA . LYS A 1 89 ? -1.224 -21.171 -11.286 1.00 76.12 89 LYS A CA 1
ATOM 718 C C . LYS A 1 89 ? -0.660 -19.796 -11.647 1.00 76.12 89 LYS A C 1
ATOM 720 O O . LYS A 1 89 ? -0.991 -19.306 -12.730 1.00 76.12 89 LYS A O 1
ATOM 725 N N . ASN A 1 90 ? 0.142 -19.195 -10.772 1.00 73.81 90 ASN A N 1
ATOM 726 C CA . ASN A 1 90 ? 0.451 -17.759 -10.779 1.00 73.81 90 ASN A CA 1
ATOM 727 C C . ASN A 1 90 ? 1.906 -17.451 -11.157 1.00 73.81 90 ASN A C 1
ATOM 729 O O . ASN A 1 90 ? 2.177 -16.415 -11.765 1.00 73.81 90 ASN A O 1
ATOM 733 N N . LEU A 1 91 ? 2.831 -18.374 -10.879 1.00 71.38 91 LEU A N 1
ATOM 734 C CA . LEU A 1 91 ? 4.235 -18.300 -11.280 1.00 71.38 91 LEU A CA 1
ATOM 735 C C . LEU A 1 91 ? 4.402 -18.762 -12.737 1.00 71.38 91 LEU A C 1
ATOM 737 O O . LEU A 1 91 ? 5.069 -19.741 -13.068 1.00 71.38 91 LEU A O 1
ATOM 741 N N . LYS A 1 92 ? 3.773 -17.998 -13.629 1.00 68.56 92 LYS A N 1
ATOM 742 C CA . LYS A 1 92 ? 3.996 -18.013 -15.077 1.00 68.56 92 LYS A CA 1
ATOM 743 C C . LYS A 1 92 ? 4.829 -16.784 -15.456 1.00 68.56 92 LYS A C 1
ATOM 745 O O . LYS A 1 92 ? 4.855 -15.820 -14.691 1.00 68.56 92 LYS A O 1
ATOM 750 N N . PRO A 1 93 ? 5.479 -16.771 -16.632 1.00 68.19 93 PRO A N 1
ATOM 751 C CA . PRO A 1 93 ? 6.040 -15.542 -17.181 1.00 68.19 93 PRO A CA 1
ATOM 752 C C . PRO A 1 93 ? 4.979 -14.430 -17.186 1.00 68.19 93 PRO A C 1
ATOM 754 O O . PRO A 1 93 ? 3.870 -14.641 -17.678 1.00 68.19 93 PRO A O 1
ATOM 757 N N . GLN A 1 94 ? 5.307 -13.279 -16.600 1.00 71.94 94 GLN A N 1
ATOM 758 C CA . GLN A 1 94 ? 4.392 -12.144 -16.451 1.00 71.94 94 GLN A CA 1
ATOM 759 C C . GLN A 1 94 ? 4.567 -11.121 -17.579 1.00 71.94 94 GLN A C 1
ATOM 761 O O . GLN A 1 94 ? 5.548 -11.158 -18.327 1.00 71.94 94 GLN A O 1
ATOM 766 N N . CYS A 1 95 ? 3.621 -10.187 -17.700 1.00 79.50 95 CYS A N 1
ATOM 767 C CA . CYS A 1 95 ? 3.815 -8.997 -18.527 1.00 79.50 95 CYS A CA 1
ATOM 768 C C . CYS A 1 95 ? 5.062 -8.230 -18.056 1.00 79.50 95 CYS A C 1
ATOM 770 O O . CYS A 1 95 ? 5.186 -7.888 -16.885 1.00 79.50 95 CYS A O 1
ATOM 772 N N . SER A 1 96 ? 5.991 -7.955 -18.971 1.00 80.12 96 SER A N 1
ATOM 773 C CA . SER A 1 96 ? 7.163 -7.119 -18.702 1.00 80.12 96 SER A CA 1
ATOM 774 C C . SER A 1 96 ? 7.670 -6.465 -19.995 1.00 80.12 96 SER A C 1
ATOM 776 O O . SER A 1 96 ? 7.316 -6.927 -21.087 1.00 80.12 96 SER A O 1
ATOM 778 N N . PRO A 1 97 ? 8.564 -5.460 -19.921 1.00 84.31 97 PRO A N 1
ATOM 779 C CA . PRO A 1 97 ? 9.230 -4.897 -21.100 1.00 84.31 97 PRO A CA 1
ATOM 780 C C . PRO A 1 97 ? 10.005 -5.927 -21.943 1.00 84.31 97 PRO A C 1
ATOM 782 O O . PRO A 1 97 ? 10.167 -5.735 -23.147 1.00 84.31 97 PRO A O 1
ATOM 785 N N . THR A 1 98 ? 10.439 -7.039 -21.336 1.00 81.44 98 THR A N 1
ATOM 786 C CA . THR A 1 98 ? 11.069 -8.195 -22.003 1.00 81.44 98 THR A CA 1
ATOM 787 C C . THR A 1 98 ? 10.076 -9.261 -22.485 1.00 81.44 98 THR A C 1
ATOM 789 O O . THR A 1 98 ? 10.397 -10.007 -23.405 1.00 81.44 98 THR A O 1
ATOM 792 N N . HIS A 1 99 ? 8.861 -9.317 -21.930 1.00 80.69 99 HIS A N 1
ATOM 793 C CA . HIS A 1 99 ? 7.815 -10.293 -22.272 1.00 80.69 99 HIS A CA 1
ATOM 794 C C . HIS A 1 99 ? 6.528 -9.617 -22.772 1.00 80.69 99 HIS A C 1
ATOM 796 O O . HIS A 1 99 ? 5.407 -10.008 -22.442 1.00 80.69 99 HIS A O 1
ATOM 802 N N . MET A 1 100 ? 6.691 -8.598 -23.618 1.00 82.19 100 MET A N 1
ATOM 803 C CA . MET A 1 100 ? 5.621 -7.742 -24.149 1.00 82.19 100 MET A CA 1
ATOM 804 C C . MET A 1 100 ? 4.450 -8.498 -24.793 1.00 82.19 100 MET A C 1
ATOM 806 O O . MET A 1 100 ? 3.333 -7.986 -24.827 1.00 82.19 100 MET A O 1
ATOM 810 N N . GLN A 1 101 ? 4.675 -9.714 -25.296 1.00 83.75 101 GLN A N 1
ATOM 811 C CA . GLN A 1 101 ? 3.645 -10.599 -25.841 1.00 83.75 101 GLN A CA 1
ATOM 812 C C . GLN A 1 101 ? 2.579 -11.025 -24.815 1.00 83.75 101 GLN A C 1
ATOM 814 O O . GLN A 1 101 ? 1.463 -11.336 -25.229 1.00 83.75 101 GLN A O 1
ATOM 819 N N . LEU A 1 102 ? 2.907 -10.999 -23.519 1.00 83.56 102 LEU A N 1
ATOM 820 C CA . LEU A 1 102 ? 2.039 -11.398 -22.403 1.00 83.56 102 LEU A CA 1
ATOM 821 C C . LEU A 1 102 ? 1.221 -10.223 -21.843 1.00 83.56 102 LEU A C 1
ATOM 823 O O . LEU A 1 102 ? 0.186 -10.430 -21.223 1.00 83.56 102 LEU A O 1
ATOM 827 N N . CYS A 1 103 ? 1.651 -8.990 -22.118 1.00 84.12 103 CYS A N 1
ATOM 828 C CA . CYS A 1 103 ? 0.911 -7.773 -21.801 1.00 84.12 103 CYS A CA 1
ATOM 829 C C . CYS A 1 103 ? -0.315 -7.605 -22.708 1.00 84.12 103 CYS A C 1
ATOM 831 O O . CYS A 1 103 ? -0.235 -7.843 -23.919 1.00 84.12 103 CYS A O 1
ATOM 833 N N . ASP A 1 104 ? -1.418 -7.095 -22.168 1.00 89.94 104 ASP A N 1
ATOM 834 C CA . ASP A 1 104 ? -2.585 -6.664 -22.941 1.00 89.94 104 ASP A CA 1
ATOM 835 C C . ASP A 1 104 ? -2.272 -5.461 -23.866 1.00 89.94 104 ASP A C 1
ATOM 837 O O . ASP A 1 104 ? -1.173 -4.899 -23.867 1.00 89.94 104 ASP A O 1
ATOM 841 N N . LYS A 1 105 ? -3.245 -5.048 -24.690 1.00 93.00 105 LYS A N 1
ATOM 842 C CA . LYS A 1 105 ? -3.066 -3.965 -25.681 1.00 93.00 105 LYS A CA 1
ATOM 843 C C . LYS A 1 105 ? -2.784 -2.592 -25.053 1.00 93.00 105 LYS A C 1
ATOM 845 O O . LYS A 1 105 ? -2.128 -1.769 -25.690 1.00 93.00 105 LYS A O 1
ATOM 850 N N . THR A 1 106 ? -3.304 -2.336 -23.858 1.00 92.56 106 THR A N 1
ATOM 851 C CA . THR A 1 106 ? -3.188 -1.073 -23.117 1.00 92.56 106 THR A CA 1
ATOM 852 C C . THR A 1 106 ? -1.831 -0.988 -22.425 1.00 92.56 106 THR A C 1
ATOM 854 O O . THR A 1 106 ? -1.058 -0.082 -22.732 1.00 92.56 106 THR A O 1
ATOM 857 N N . THR A 1 107 ? -1.468 -1.988 -21.622 1.00 89.62 107 THR A N 1
ATOM 858 C CA . THR A 1 107 ? -0.171 -2.057 -20.925 1.00 89.62 107 THR A CA 1
ATOM 859 C C . THR A 1 107 ? 1.001 -2.104 -21.910 1.00 89.62 107 THR A C 1
ATOM 861 O O . THR A 1 107 ? 1.979 -1.372 -21.770 1.00 89.62 107 THR A O 1
ATOM 864 N N . ARG A 1 108 ? 0.873 -2.859 -23.013 1.00 92.75 108 ARG A N 1
ATOM 865 C CA . ARG A 1 108 ? 1.878 -2.900 -24.097 1.00 92.75 108 ARG A CA 1
ATOM 866 C C . ARG A 1 108 ? 2.028 -1.564 -24.838 1.00 92.75 108 ARG A C 1
ATOM 868 O O . ARG A 1 108 ? 3.078 -1.318 -25.434 1.00 92.75 108 ARG A O 1
ATOM 875 N N . ARG A 1 109 ? 0.997 -0.710 -24.846 1.00 93.62 109 ARG A N 1
ATOM 876 C CA . ARG A 1 109 ? 1.080 0.658 -25.387 1.00 93.62 109 ARG A CA 1
ATOM 877 C C . ARG A 1 109 ? 1.804 1.582 -24.412 1.00 93.62 109 ARG A C 1
ATOM 879 O O . ARG A 1 109 ? 2.619 2.374 -24.870 1.00 93.62 109 ARG A O 1
ATOM 886 N N . GLU A 1 110 ? 1.547 1.448 -23.115 1.00 92.38 110 GLU A N 1
ATOM 887 C CA . GLU A 1 110 ? 2.149 2.304 -22.088 1.00 92.38 110 GLU A CA 1
ATOM 888 C C . GLU A 1 110 ? 3.641 2.022 -21.891 1.00 92.38 110 GLU A C 1
ATOM 890 O O . GLU A 1 110 ? 4.447 2.947 -21.953 1.00 92.38 110 GLU A O 1
ATOM 895 N N . ILE A 1 111 ? 4.051 0.749 -21.846 1.00 92.44 111 ILE A N 1
ATOM 896 C CA . ILE A 1 111 ? 5.479 0.383 -21.863 1.00 92.44 111 ILE A CA 1
ATOM 897 C C . ILE A 1 111 ? 6.174 0.977 -23.109 1.00 92.44 111 ILE A C 1
ATOM 899 O O . ILE A 1 111 ? 7.292 1.473 -23.016 1.00 92.44 111 ILE A O 1
ATOM 903 N N . ARG A 1 112 ? 5.491 1.031 -24.265 1.00 93.50 112 ARG A N 1
ATOM 904 C CA . ARG A 1 112 ? 5.981 1.691 -25.496 1.00 93.50 112 ARG A CA 1
ATOM 905 C C . ARG A 1 112 ? 5.907 3.228 -25.490 1.00 93.50 112 ARG A C 1
ATOM 907 O O . ARG A 1 112 ? 6.432 3.831 -26.429 1.00 93.50 112 ARG A O 1
ATOM 914 N N . ARG A 1 113 ? 5.248 3.863 -24.513 1.00 93.88 113 ARG A N 1
ATOM 915 C CA . ARG A 1 113 ? 5.367 5.308 -24.240 1.00 93.88 113 ARG A CA 1
ATOM 916 C C . ARG A 1 113 ? 6.617 5.546 -23.402 1.00 93.88 113 ARG A C 1
ATOM 918 O O . ARG A 1 113 ? 7.494 6.277 -23.846 1.00 93.88 113 ARG A O 1
ATOM 925 N N . LEU A 1 114 ? 6.720 4.857 -22.266 1.00 93.94 114 LEU A N 1
ATOM 926 C CA . LEU A 1 114 ? 7.831 4.962 -21.317 1.00 93.94 114 LEU A CA 1
ATOM 927 C C . LEU A 1 114 ? 9.184 4.664 -21.992 1.00 93.94 114 LEU A C 1
ATOM 929 O O . LEU A 1 114 ? 10.114 5.453 -21.878 1.00 93.94 114 LEU A O 1
ATOM 933 N N . GLN A 1 115 ? 9.262 3.618 -22.826 1.00 92.69 115 GLN A N 1
ATOM 934 C CA . GLN A 1 115 ? 10.449 3.269 -23.633 1.00 92.69 115 GLN A CA 1
ATOM 935 C C . GLN A 1 115 ? 10.876 4.321 -24.684 1.00 92.69 115 GLN A C 1
ATOM 937 O O . GLN A 1 115 ? 11.871 4.104 -25.375 1.00 92.69 115 GLN A O 1
ATOM 942 N N . LYS A 1 116 ? 10.134 5.422 -24.865 1.00 95.62 116 LYS A N 1
ATOM 943 C CA . LYS A 1 116 ? 10.503 6.539 -25.759 1.00 95.62 116 LYS A CA 1
ATOM 944 C C . LYS A 1 116 ? 10.989 7.783 -25.016 1.00 95.62 116 LYS A C 1
ATOM 946 O O . LYS A 1 116 ? 11.442 8.720 -25.670 1.00 95.62 116 LYS A O 1
ATOM 951 N N . LEU A 1 117 ? 10.859 7.817 -23.693 1.00 93.38 117 LEU A N 1
ATOM 952 C CA . LEU A 1 117 ? 11.438 8.872 -22.870 1.00 93.38 117 LEU A CA 1
ATOM 953 C C . LEU A 1 117 ? 12.964 8.697 -22.831 1.00 93.38 117 LEU A C 1
ATOM 955 O O . LEU A 1 117 ? 13.473 7.583 -22.970 1.00 93.38 117 LEU A O 1
ATOM 959 N N . SER A 1 118 ? 13.711 9.785 -22.631 1.00 96.50 118 SER A N 1
ATOM 960 C CA . SER A 1 118 ? 15.104 9.650 -22.193 1.00 96.50 118 SER A CA 1
ATOM 961 C C . SER A 1 118 ? 15.128 9.071 -20.781 1.00 96.50 118 SER A C 1
ATOM 963 O O . SER A 1 118 ? 14.180 9.275 -20.024 1.00 96.50 118 SER A O 1
ATOM 965 N N . VAL A 1 119 ? 16.227 8.408 -20.399 1.00 93.94 119 VAL A N 1
ATOM 966 C CA . VAL A 1 119 ? 16.402 7.904 -19.024 1.00 93.94 119 VAL A CA 1
ATOM 967 C C . VAL A 1 119 ? 16.122 9.026 -18.024 1.00 93.94 119 VAL A C 1
ATOM 969 O O . VAL A 1 119 ? 15.234 8.876 -17.209 1.00 93.94 119 VAL A O 1
ATOM 972 N N . THR A 1 120 ? 16.729 10.202 -18.207 1.00 95.19 120 THR A N 1
ATOM 973 C CA . THR A 1 120 ? 16.521 11.407 -17.377 1.00 95.19 120 THR A CA 1
ATOM 974 C C . THR A 1 120 ? 15.087 11.949 -17.314 1.00 95.19 120 THR A C 1
ATOM 976 O O . THR A 1 120 ? 14.758 12.669 -16.378 1.00 95.19 120 THR A O 1
ATOM 979 N N . ALA A 1 121 ? 14.236 11.664 -18.304 1.00 95.69 121 ALA A N 1
ATOM 980 C CA . ALA A 1 121 ? 12.833 12.082 -18.291 1.00 95.69 121 ALA A CA 1
ATOM 981 C C . ALA A 1 121 ? 11.936 11.026 -17.629 1.00 95.69 121 ALA A C 1
ATOM 983 O O . ALA A 1 121 ? 10.961 11.383 -16.977 1.00 95.69 121 ALA A O 1
ATOM 984 N N . LEU A 1 122 ? 12.281 9.743 -17.773 1.00 95.12 122 LEU A N 1
ATOM 985 C CA . LEU A 1 122 ? 11.626 8.639 -17.072 1.00 95.12 122 LEU A CA 1
ATOM 986 C C . LEU A 1 122 ? 11.975 8.630 -15.574 1.00 95.12 122 LEU A C 1
ATOM 988 O O . LEU A 1 122 ? 11.092 8.416 -14.758 1.00 95.12 122 LEU A O 1
ATOM 992 N N . ASP A 1 123 ? 13.235 8.910 -15.240 1.00 93.69 123 ASP A N 1
ATOM 993 C CA . ASP A 1 123 ? 13.763 9.106 -13.882 1.00 93.69 123 ASP A CA 1
ATOM 994 C C . ASP A 1 123 ? 12.950 10.190 -13.159 1.00 93.69 123 ASP A C 1
ATOM 996 O O . ASP A 1 123 ? 12.366 9.947 -12.108 1.00 93.69 123 ASP A O 1
ATOM 1000 N N . LYS A 1 124 ? 12.739 11.339 -13.821 1.00 96.12 124 LYS A N 1
ATOM 1001 C CA . LYS A 1 124 ? 11.860 12.383 -13.292 1.00 96.12 124 LYS A CA 1
ATOM 1002 C C . LYS A 1 124 ? 10.374 11.978 -13.233 1.00 96.12 124 LYS A C 1
ATOM 1004 O O . LYS A 1 124 ? 9.722 12.280 -12.239 1.00 96.12 124 LYS A O 1
ATOM 1009 N N . GLU A 1 125 ? 9.819 11.305 -14.253 1.00 94.31 125 GLU A N 1
ATOM 1010 C CA . GLU A 1 125 ? 8.440 10.771 -14.167 1.00 94.31 125 GLU A CA 1
ATOM 1011 C C . GLU A 1 125 ? 8.279 9.787 -12.984 1.00 94.31 125 GLU A C 1
ATOM 1013 O O . GLU A 1 125 ? 7.170 9.657 -12.468 1.00 94.31 125 GLU A O 1
ATOM 1018 N N . MET A 1 126 ? 9.359 9.131 -12.533 1.00 92.75 126 MET A N 1
ATOM 1019 C CA . MET A 1 126 ? 9.375 8.302 -11.325 1.00 92.75 126 MET A CA 1
ATOM 1020 C C . MET A 1 126 ? 9.486 9.128 -10.038 1.00 92.75 126 MET A C 1
ATOM 1022 O O . MET A 1 126 ? 8.674 8.904 -9.145 1.00 92.75 126 MET A O 1
ATOM 1026 N N . ASP A 1 127 ? 10.407 10.091 -9.938 1.00 94.44 127 ASP A N 1
ATOM 1027 C CA . ASP A 1 127 ? 10.540 10.967 -8.758 1.00 94.44 127 ASP A CA 1
ATOM 1028 C C . ASP A 1 127 ? 9.236 11.728 -8.462 1.00 94.44 127 ASP A C 1
ATOM 1030 O O . ASP A 1 127 ? 8.713 11.660 -7.347 1.00 94.44 127 ASP A O 1
ATOM 1034 N N . ASP A 1 128 ? 8.653 12.371 -9.486 1.00 95.38 128 ASP A N 1
ATOM 1035 C CA . ASP A 1 128 ? 7.379 13.102 -9.389 1.00 95.38 128 ASP A CA 1
ATOM 1036 C C . ASP A 1 128 ? 6.233 12.173 -8.902 1.00 95.38 128 ASP A C 1
ATOM 1038 O O . ASP A 1 128 ? 5.273 12.629 -8.276 1.00 95.38 128 ASP A O 1
ATOM 1042 N N . LYS A 1 129 ? 6.317 10.857 -9.170 1.00 95.50 129 LYS A N 1
ATOM 1043 C CA . LYS A 1 129 ? 5.337 9.844 -8.732 1.00 95.50 129 LYS A CA 1
ATOM 1044 C C . LYS A 1 129 ? 5.623 9.271 -7.350 1.00 95.50 129 LYS A C 1
ATOM 1046 O O . LYS A 1 129 ? 4.679 9.011 -6.605 1.00 95.50 129 LYS A O 1
ATOM 1051 N N . LEU A 1 130 ? 6.890 9.097 -6.988 1.00 92.81 130 LEU A N 1
ATOM 1052 C CA . LEU A 1 130 ? 7.287 8.689 -5.646 1.00 92.81 130 LEU A CA 1
ATOM 1053 C C . LEU A 1 130 ? 6.938 9.784 -4.633 1.00 92.81 130 LEU A C 1
ATOM 1055 O O . LEU A 1 130 ? 6.450 9.453 -3.555 1.00 92.81 130 LEU A O 1
ATOM 1059 N N . GLU A 1 131 ? 7.081 11.073 -4.964 1.00 96.00 131 GLU A N 1
ATOM 1060 C CA . GLU A 1 131 ? 6.605 12.152 -4.084 1.00 96.00 131 GLU A CA 1
ATOM 1061 C C . GLU A 1 131 ? 5.077 12.097 -3.880 1.00 96.00 131 GLU A C 1
ATOM 1063 O O . GLU A 1 131 ? 4.606 12.262 -2.751 1.00 96.00 131 GLU A O 1
ATOM 1068 N N . GLU A 1 132 ? 4.299 11.802 -4.930 1.00 95.69 132 GLU A N 1
ATOM 1069 C CA . GLU A 1 132 ? 2.839 11.659 -4.841 1.00 95.69 132 GLU A CA 1
ATOM 1070 C C . GLU A 1 132 ? 2.421 10.478 -3.945 1.00 95.69 132 GLU A C 1
ATOM 1072 O O . GLU A 1 132 ? 1.556 10.650 -3.084 1.00 95.69 132 GLU A O 1
ATOM 1077 N N . VAL A 1 133 ? 3.068 9.311 -4.072 1.00 93.31 133 VAL A N 1
ATOM 1078 C CA . VAL A 1 133 ? 2.832 8.146 -3.193 1.00 93.31 133 VAL A CA 1
ATOM 1079 C C . VAL A 1 133 ? 3.206 8.465 -1.744 1.00 93.31 133 VAL A C 1
ATOM 1081 O O . VAL A 1 133 ? 2.361 8.356 -0.855 1.00 93.31 133 VAL A O 1
ATOM 1084 N N . ASN A 1 134 ? 4.417 8.983 -1.511 1.00 93.56 134 ASN A N 1
ATOM 1085 C CA . ASN A 1 134 ? 4.873 9.399 -0.182 1.00 93.56 134 ASN A CA 1
ATOM 1086 C C . ASN A 1 134 ? 3.952 10.467 0.446 1.00 93.56 134 ASN A C 1
ATOM 1088 O O . ASN A 1 134 ? 3.844 10.559 1.669 1.00 93.56 134 ASN A O 1
ATOM 1092 N N . LYS A 1 135 ? 3.287 11.308 -0.361 1.00 96.94 135 LYS A N 1
ATOM 1093 C C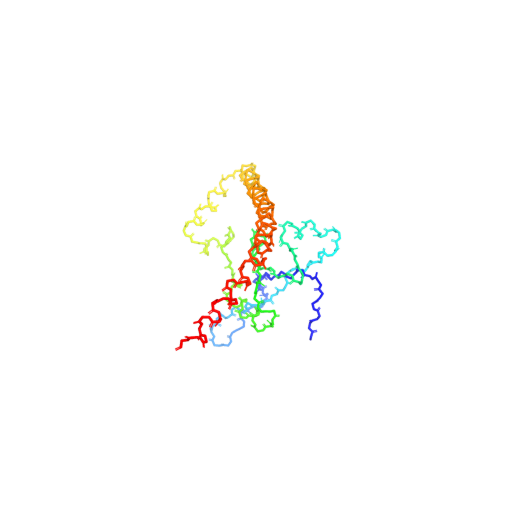A . LYS A 1 135 ? 2.273 12.252 0.128 1.00 96.94 135 LYS A CA 1
ATOM 1094 C C . LYS A 1 135 ? 0.991 11.534 0.548 1.00 96.94 135 LYS A C 1
ATOM 1096 O O . LYS A 1 135 ? 0.496 11.820 1.633 1.00 96.94 135 LYS A O 1
ATOM 1101 N N . LEU A 1 136 ? 0.472 10.619 -0.271 1.00 97.12 136 LEU A N 1
ATOM 1102 C CA . LEU A 1 136 ? -0.733 9.843 0.049 1.00 97.12 136 LEU A CA 1
ATOM 1103 C C . LEU A 1 136 ? -0.563 9.033 1.344 1.00 97.12 136 LEU A C 1
ATOM 1105 O O . LEU A 1 136 ? -1.493 8.968 2.144 1.00 97.12 136 LEU A O 1
ATOM 1109 N N . GLU A 1 137 ? 0.629 8.491 1.593 1.00 93.12 137 GLU A N 1
ATOM 1110 C CA . GLU A 1 137 ? 0.959 7.792 2.841 1.00 93.12 137 GLU A CA 1
ATOM 1111 C C . GLU A 1 137 ? 0.960 8.724 4.061 1.00 93.12 137 GLU A C 1
ATOM 1113 O O 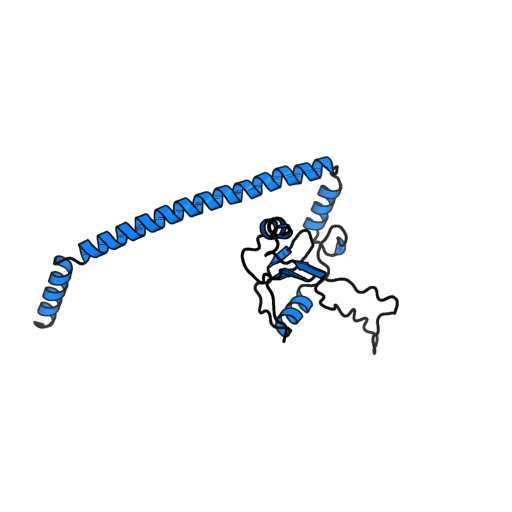. GLU A 1 137 ? 0.371 8.382 5.085 1.00 93.12 137 GLU A O 1
ATOM 1118 N N . ARG A 1 138 ? 1.539 9.930 3.958 1.00 96.94 138 ARG A N 1
ATOM 1119 C CA . ARG A 1 138 ? 1.478 10.939 5.036 1.00 96.94 138 ARG A CA 1
ATOM 1120 C C . ARG A 1 138 ? 0.053 11.432 5.290 1.00 96.94 138 ARG A C 1
ATOM 1122 O O . ARG A 1 138 ? -0.345 11.580 6.446 1.00 96.94 138 ARG A O 1
ATOM 1129 N N . ASP A 1 139 ? -0.722 11.664 4.231 1.00 96.75 139 ASP A N 1
ATOM 1130 C CA . ASP A 1 139 ? -2.127 12.070 4.332 1.00 96.75 139 ASP A CA 1
ATOM 1131 C C . ASP A 1 139 ? -2.959 10.953 5.011 1.00 96.75 139 ASP A C 1
ATOM 1133 O O . ASP A 1 139 ? -3.799 11.236 5.867 1.00 96.75 139 ASP A O 1
ATOM 1137 N N . PHE A 1 140 ? -2.673 9.678 4.710 1.00 97.62 140 PHE A N 1
ATOM 1138 C CA . PHE A 1 140 ? -3.285 8.513 5.361 1.00 97.62 140 PHE A CA 1
ATOM 1139 C C . PHE A 1 140 ? -2.876 8.366 6.836 1.00 97.62 140 PHE A C 1
ATOM 1141 O O . PHE A 1 140 ? -3.749 8.228 7.691 1.00 97.62 140 PHE A O 1
ATOM 1148 N N . GLN A 1 141 ? -1.581 8.454 7.162 1.00 95.94 141 GLN A N 1
ATOM 1149 C CA . GLN A 1 141 ? -1.086 8.421 8.548 1.00 95.94 141 GLN A CA 1
ATOM 1150 C C . GLN A 1 141 ? -1.717 9.531 9.404 1.00 95.94 141 GLN A C 1
ATOM 1152 O O . GLN A 1 141 ? -2.121 9.283 10.540 1.00 95.94 141 GLN A O 1
ATOM 1157 N N . THR A 1 142 ? -1.873 10.733 8.838 1.00 98.12 142 THR A N 1
ATOM 1158 C CA . THR A 1 142 ? -2.566 11.853 9.497 1.00 98.12 142 THR A CA 1
ATOM 1159 C C . THR A 1 142 ? -4.025 11.499 9.800 1.00 98.12 142 THR A C 1
ATOM 1161 O O . THR A 1 142 ? -4.476 11.647 10.934 1.00 98.12 142 THR A O 1
ATOM 1164 N N . ALA A 1 143 ? -4.749 10.949 8.818 1.00 98.06 143 ALA A N 1
ATOM 1165 C CA . ALA A 1 143 ? -6.139 10.530 8.992 1.00 98.06 143 ALA A CA 1
ATOM 1166 C C . ALA A 1 143 ? -6.316 9.384 10.012 1.00 98.06 143 ALA A C 1
ATOM 1168 O O . ALA A 1 143 ? -7.354 9.314 10.670 1.00 98.06 143 ALA A O 1
ATOM 1169 N N . VAL A 1 144 ? -5.318 8.505 10.172 1.00 98.00 144 VAL A N 1
ATOM 1170 C CA . VAL A 1 144 ? -5.308 7.466 11.218 1.00 98.00 144 VAL A CA 1
ATOM 1171 C C . VAL A 1 144 ? -5.163 8.090 12.609 1.00 98.00 144 VAL A C 1
ATOM 1173 O O . VAL A 1 144 ? -5.984 7.796 13.474 1.00 98.00 144 VAL A O 1
ATOM 1176 N N . ALA A 1 145 ? -4.212 9.006 12.820 1.00 97.50 145 ALA A N 1
ATOM 1177 C CA . ALA A 1 145 ? -4.022 9.671 14.117 1.00 97.50 145 ALA A CA 1
ATOM 1178 C C . ALA A 1 145 ? -5.241 10.525 14.542 1.00 97.50 145 ALA A C 1
ATOM 1180 O O . ALA A 1 145 ? -5.653 10.520 15.710 1.00 97.50 145 ALA A O 1
ATOM 1181 N N . ASP A 1 146 ? -5.881 11.207 13.585 1.00 97.81 146 ASP A N 1
ATOM 1182 C CA . ASP A 1 146 ? -7.149 11.916 13.809 1.00 97.81 146 ASP A CA 1
ATOM 1183 C C . ASP A 1 146 ? -8.289 10.950 14.183 1.00 97.81 146 ASP A C 1
ATOM 1185 O O . ASP A 1 146 ? -9.144 11.281 15.013 1.00 97.81 146 ASP A O 1
ATOM 1189 N N . LEU A 1 147 ? -8.327 9.753 13.584 1.00 98.12 147 LEU A N 1
ATOM 1190 C CA . LEU A 1 147 ? -9.334 8.726 13.866 1.00 98.12 147 LEU A CA 1
ATOM 1191 C C . LEU A 1 147 ? -9.122 8.065 15.236 1.00 98.12 147 LEU A C 1
ATOM 1193 O O . LEU A 1 147 ? -10.100 7.822 15.944 1.00 98.12 147 LEU A O 1
ATOM 1197 N N . GLU A 1 148 ? -7.876 7.819 15.642 1.00 96.94 148 GLU A N 1
ATOM 1198 C CA . GLU A 1 148 ? -7.528 7.326 16.982 1.00 96.94 148 GLU A CA 1
ATOM 1199 C C . GLU A 1 148 ? -7.974 8.323 18.062 1.00 96.94 148 GLU A C 1
ATOM 1201 O O . GLU A 1 148 ? -8.702 7.955 18.987 1.00 96.94 148 GLU A O 1
ATOM 1206 N N . THR A 1 149 ? -7.666 9.611 17.875 1.00 97.81 149 THR A N 1
ATOM 1207 C CA . THR A 1 149 ? -8.095 10.700 18.772 1.00 97.81 149 THR A CA 1
ATOM 1208 C C . THR A 1 149 ? -9.626 10.778 18.893 1.00 97.81 149 THR A C 1
ATOM 1210 O O . THR A 1 149 ? -10.178 10.943 19.989 1.00 97.81 149 THR A O 1
ATOM 1213 N N . GLN A 1 150 ? -10.345 10.613 17.776 1.00 97.38 150 GLN A N 1
ATOM 1214 C CA . GLN A 1 150 ? -11.810 10.537 17.763 1.00 97.38 150 GLN A CA 1
ATOM 1215 C C . GLN A 1 150 ? -12.336 9.282 18.473 1.00 97.38 150 GLN A C 1
ATOM 1217 O O . GLN A 1 150 ? -13.315 9.369 19.217 1.00 97.38 150 GLN A O 1
ATOM 1222 N N . TYR A 1 151 ? -11.695 8.128 18.278 1.00 97.38 151 TYR A N 1
ATOM 1223 C CA . TYR A 1 151 ? -12.080 6.861 18.897 1.00 97.38 151 TYR A CA 1
ATOM 1224 C C . TYR A 1 151 ? -11.914 6.884 20.421 1.00 97.38 151 TYR A C 1
ATOM 1226 O O . TYR A 1 151 ? -12.827 6.448 21.133 1.00 97.38 151 TYR A O 1
ATOM 1234 N N . GLU A 1 152 ? -10.807 7.428 20.935 1.00 96.88 152 GLU A N 1
ATOM 1235 C CA . GLU A 1 152 ? -10.601 7.619 22.375 1.00 96.88 152 GLU A CA 1
ATOM 1236 C C . GLU A 1 152 ? -11.654 8.562 22.964 1.00 96.88 152 GLU A C 1
ATOM 1238 O O . GLU A 1 152 ? -12.334 8.205 23.930 1.00 96.88 152 GLU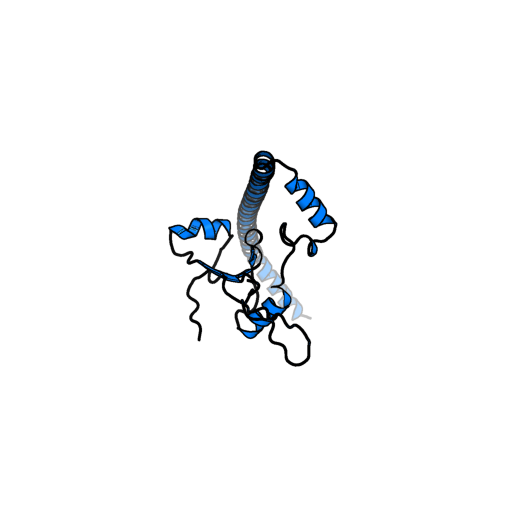 A O 1
ATOM 1243 N N . THR A 1 153 ? -11.861 9.723 22.333 1.00 97.50 153 THR A N 1
ATOM 1244 C CA . THR A 1 153 ? -12.842 10.730 22.769 1.00 97.50 153 THR A CA 1
ATOM 1245 C C . THR A 1 153 ? -14.260 10.152 22.806 1.00 97.50 153 THR A C 1
ATOM 1247 O O . THR A 1 153 ? -14.954 10.252 23.821 1.00 97.50 153 THR A O 1
ATOM 1250 N N . ALA A 1 154 ? -14.688 9.480 21.732 1.00 97.38 154 ALA A N 1
ATOM 1251 C CA . ALA A 1 154 ? -16.002 8.848 21.648 1.00 97.38 154 ALA A CA 1
ATOM 1252 C C . ALA A 1 154 ? -16.158 7.689 22.648 1.00 97.38 154 ALA A C 1
ATOM 1254 O O . ALA A 1 154 ? -17.233 7.508 23.218 1.00 97.38 154 ALA A O 1
ATOM 1255 N N . THR A 1 155 ? -15.096 6.919 22.901 1.00 96.50 155 THR A N 1
ATOM 1256 C CA . THR A 1 155 ? -15.071 5.833 23.895 1.00 96.50 155 THR A CA 1
ATOM 1257 C C . THR A 1 155 ? -15.204 6.374 25.318 1.00 96.50 155 THR A C 1
ATOM 1259 O O . THR A 1 155 ? -16.032 5.869 26.083 1.00 96.50 155 THR A O 1
ATOM 1262 N N . ALA A 1 156 ? -14.449 7.420 25.663 1.00 97.06 156 ALA A N 1
ATOM 1263 C CA . ALA A 1 156 ? -14.503 8.073 26.967 1.00 97.06 156 ALA A CA 1
ATOM 1264 C C . ALA A 1 156 ? -15.881 8.701 27.228 1.00 97.06 156 ALA A C 1
ATOM 1266 O O . ALA A 1 156 ? -16.472 8.451 28.280 1.00 97.06 156 ALA A O 1
ATOM 1267 N N . GLN A 1 157 ? -16.428 9.431 26.249 1.00 96.31 157 GLN A N 1
ATOM 1268 C CA . GLN A 1 157 ? -17.764 10.028 26.326 1.00 96.31 157 GLN A CA 1
ATOM 1269 C C . GLN A 1 157 ? -18.847 8.952 26.498 1.00 96.31 157 GLN A C 1
ATOM 1271 O O . GLN A 1 157 ? -19.592 8.975 27.475 1.00 96.31 157 GLN A O 1
ATOM 1276 N N . ARG A 1 158 ? -18.859 7.931 25.630 1.00 95.56 158 ARG A N 1
ATOM 1277 C CA . ARG A 1 158 ? -19.776 6.779 25.699 1.00 95.56 158 ARG A CA 1
ATOM 1278 C C . ARG A 1 158 ? -19.781 6.112 27.075 1.00 95.56 158 ARG A C 1
ATOM 1280 O O . ARG A 1 158 ? -20.839 5.720 27.564 1.00 95.56 158 ARG A O 1
ATOM 1287 N N . ASP A 1 159 ? -18.615 5.935 27.690 1.00 93.75 159 ASP A N 1
ATOM 1288 C CA . ASP A 1 159 ? -18.507 5.250 28.979 1.00 93.75 159 ASP A CA 1
ATOM 1289 C C . ASP A 1 159 ? -18.704 6.185 30.186 1.00 93.75 159 ASP A C 1
ATOM 1291 O O . ASP A 1 159 ? -19.003 5.699 31.278 1.00 93.75 159 ASP A O 1
ATOM 1295 N N . ALA A 1 160 ? -18.635 7.508 30.004 1.00 94.19 160 ALA A N 1
ATOM 1296 C CA . ALA A 1 160 ? -19.181 8.486 30.945 1.00 94.19 160 ALA A CA 1
ATOM 1297 C C . ALA A 1 160 ? -20.721 8.493 30.895 1.00 94.19 160 ALA A C 1
ATOM 1299 O O . ALA A 1 160 ? -21.367 8.342 31.934 1.00 94.19 160 ALA A O 1
ATOM 1300 N N . ASP A 1 161 ? -21.312 8.544 29.700 1.00 91.62 161 ASP A N 1
ATOM 1301 C CA . ASP A 1 161 ? -22.766 8.533 29.493 1.00 91.62 161 ASP A CA 1
ATOM 1302 C C . ASP A 1 161 ? -23.402 7.235 30.002 1.00 91.62 161 ASP A C 1
ATOM 1304 O O . ASP A 1 161 ? -24.416 7.270 30.698 1.00 91.62 161 ASP A O 1
ATOM 1308 N N . LYS A 1 162 ? -22.768 6.075 29.777 1.00 89.62 162 LYS A N 1
ATOM 1309 C CA . LYS A 1 162 ? -23.195 4.803 30.392 1.00 89.62 162 LYS A CA 1
ATOM 1310 C C . LYS A 1 162 ? -23.159 4.825 31.921 1.00 89.62 162 LYS A C 1
ATOM 1312 O O . LYS A 1 162 ? -23.978 4.145 32.531 1.00 89.62 162 LYS A O 1
ATOM 1317 N N . LYS A 1 163 ? -22.235 5.559 32.556 1.00 88.88 163 LYS A N 1
ATOM 1318 C CA . LYS A 1 163 ? -22.191 5.692 34.026 1.00 88.88 163 LYS A CA 1
ATOM 1319 C C . LYS A 1 163 ? -23.295 6.620 34.530 1.00 88.88 163 LYS A C 1
ATOM 1321 O O . LYS A 1 163 ? -23.914 6.304 35.540 1.00 88.88 163 LYS A O 1
ATOM 1326 N N . GLN A 1 164 ? -23.589 7.706 33.810 1.00 86.38 164 GLN A N 1
ATOM 1327 C CA . GLN A 1 164 ? -24.718 8.590 34.120 1.00 86.38 164 GLN A CA 1
ATOM 1328 C C . GLN A 1 164 ? -26.059 7.859 33.953 1.00 86.38 164 GLN A C 1
ATOM 1330 O O . GLN A 1 164 ? -26.843 7.787 34.897 1.00 86.38 164 GLN A O 1
ATOM 1335 N N . LEU A 1 165 ? -26.288 7.221 32.802 1.00 83.31 165 LEU A N 1
ATOM 1336 C CA . LEU A 1 165 ? -27.489 6.422 32.526 1.00 83.31 165 LEU A CA 1
ATOM 1337 C C . LEU A 1 165 ? -27.574 5.159 33.396 1.00 83.31 165 LEU A C 1
ATOM 1339 O O . LEU A 1 165 ? -28.665 4.673 33.658 1.00 83.31 165 LEU A O 1
ATOM 1343 N N . GLY A 1 166 ? -26.442 4.622 33.853 1.00 73.12 166 GLY A N 1
ATOM 1344 C CA . GLY A 1 166 ? -26.370 3.508 34.802 1.00 73.12 166 GLY A CA 1
ATOM 1345 C C . GLY A 1 166 ? -26.607 3.900 36.264 1.00 73.12 166 GLY A C 1
ATOM 1346 O O . GLY A 1 166 ? -26.629 3.013 37.117 1.00 73.12 166 GLY A O 1
ATOM 1347 N N . SER A 1 167 ? -26.773 5.193 36.561 1.00 67.62 167 SER A N 1
ATOM 1348 C CA . SER A 1 167 ? -27.092 5.683 37.904 1.00 67.62 167 SER A CA 1
ATOM 1349 C C . SER A 1 167 ? -28.559 5.412 38.293 1.00 67.62 167 SER A C 1
ATOM 1351 O O . SER A 1 167 ? -29.290 4.707 37.590 1.00 67.62 167 SER A O 1
ATOM 1353 N N . GLY A 1 168 ? -28.970 5.905 39.468 1.00 70.25 168 GLY A N 1
ATOM 1354 C CA . GLY A 1 168 ? -30.155 5.441 40.199 1.00 70.25 168 GLY A CA 1
ATOM 1355 C C . GLY A 1 168 ? -31.440 5.348 39.374 1.00 70.25 168 GLY A C 1
ATOM 1356 O O . GLY A 1 168 ? -32.136 4.337 39.460 1.00 70.25 168 GLY A O 1
ATOM 1357 N N . ASP A 1 1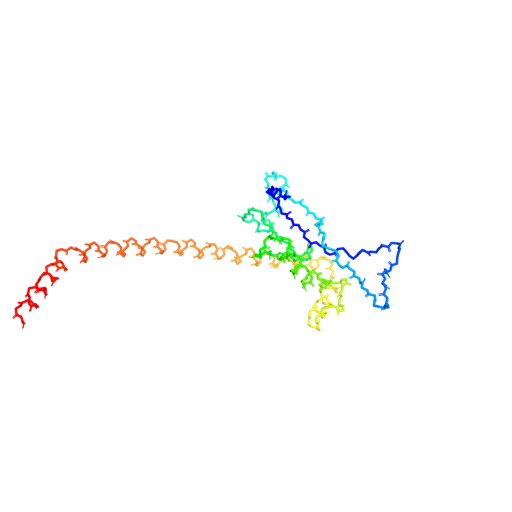69 ? -31.725 6.341 38.532 1.00 81.44 169 ASP A N 1
ATOM 1358 C CA . ASP A 1 169 ? -32.995 6.449 37.808 1.00 81.44 169 ASP A CA 1
ATOM 1359 C C . ASP A 1 169 ? -33.281 5.241 36.907 1.00 81.44 169 ASP A C 1
ATOM 1361 O O . ASP A 1 169 ? -34.376 4.685 36.962 1.00 81.44 169 ASP A O 1
ATOM 1365 N N . LEU A 1 170 ? -32.302 4.741 36.142 1.00 84.38 170 LEU A N 1
ATOM 1366 C CA . LEU A 1 170 ? -32.515 3.568 35.281 1.00 84.38 170 LEU A CA 1
ATOM 1367 C C . LEU A 1 170 ? -32.722 2.279 36.093 1.00 84.38 170 LEU A C 1
ATOM 1369 O O . LEU A 1 170 ? -33.420 1.366 35.645 1.00 84.38 170 LEU A O 1
ATOM 1373 N N . ILE A 1 171 ? -32.126 2.189 37.284 1.00 84.94 171 ILE A N 1
ATOM 1374 C CA . ILE A 1 171 ? -32.305 1.057 38.203 1.00 84.94 171 ILE A CA 1
ATOM 1375 C C . ILE A 1 171 ? -33.705 1.119 38.831 1.00 84.94 171 ILE A C 1
ATOM 1377 O O . ILE A 1 171 ? -34.421 0.117 38.834 1.00 84.94 171 ILE A O 1
ATOM 1381 N N . LEU A 1 172 ? -34.137 2.303 39.273 1.00 87.56 172 LEU A N 1
ATOM 1382 C CA . LEU A 1 172 ? -35.475 2.553 39.812 1.00 87.56 172 LEU A CA 1
ATOM 1383 C C . LEU A 1 172 ? -36.564 2.323 38.754 1.00 87.56 172 LEU A C 1
ATOM 1385 O O . LEU A 1 172 ? -37.542 1.631 39.029 1.00 87.56 172 LEU A O 1
ATOM 1389 N N . MET A 1 173 ? -36.374 2.799 37.519 1.00 89.12 173 MET A N 1
ATOM 1390 C CA . MET A 1 173 ? -37.283 2.536 36.397 1.00 89.12 173 MET A CA 1
ATOM 1391 C C . MET A 1 173 ? -37.420 1.034 36.113 1.00 89.12 173 MET A C 1
ATOM 1393 O O . MET A 1 173 ? -38.535 0.557 35.903 1.00 89.12 173 MET A O 1
ATOM 1397 N N . LYS A 1 174 ? -36.320 0.267 36.154 1.00 90.31 174 LYS A N 1
ATOM 1398 C CA . LYS A 1 174 ? -36.359 -1.202 36.018 1.00 90.31 174 LYS A CA 1
ATOM 1399 C C . LYS A 1 174 ? -37.116 -1.867 37.171 1.00 90.31 174 LYS A C 1
ATOM 1401 O O . LYS A 1 174 ? -37.921 -2.757 36.911 1.00 90.31 174 LYS A O 1
ATOM 1406 N N . ALA A 1 175 ? -36.900 -1.428 38.412 1.00 89.81 175 ALA A N 1
ATOM 1407 C CA . ALA A 1 175 ? -37.584 -1.966 39.589 1.00 89.81 175 ALA A CA 1
ATOM 1408 C C . ALA A 1 175 ? -39.101 -1.692 39.560 1.00 89.81 175 ALA A C 1
ATOM 1410 O O . ALA A 1 175 ? -39.896 -2.618 39.707 1.00 89.81 175 ALA A O 1
ATOM 1411 N N . VAL A 1 176 ? -39.511 -0.451 39.271 1.00 94.38 176 VAL A N 1
ATOM 1412 C CA . VAL A 1 176 ? -40.929 -0.062 39.150 1.00 94.38 176 VAL A CA 1
ATOM 1413 C C . VAL A 1 176 ? -41.611 -0.781 37.979 1.00 94.38 176 VAL A C 1
ATOM 1415 O O . VAL A 1 176 ? -42.761 -1.203 38.103 1.00 94.38 176 VAL A O 1
ATOM 1418 N N . LEU A 1 177 ? -40.913 -0.975 36.852 1.00 93.19 177 LEU A N 1
ATOM 1419 C CA . LEU A 1 177 ? -41.429 -1.761 35.726 1.00 93.19 177 LEU A CA 1
ATOM 1420 C C . LEU A 1 177 ? -41.602 -3.245 36.088 1.00 93.19 177 LEU A C 1
ATOM 1422 O O . LEU A 1 177 ? -42.554 -3.868 35.624 1.00 93.19 177 LEU A O 1
ATOM 1426 N N . ALA A 1 178 ? -40.695 -3.815 36.887 1.00 94.25 178 ALA A N 1
ATOM 1427 C CA . ALA A 1 178 ? -40.796 -5.198 37.344 1.00 94.25 178 ALA A CA 1
ATOM 1428 C C . ALA A 1 178 ? -41.991 -5.388 38.291 1.00 94.25 178 ALA A C 1
ATOM 1430 O O . ALA A 1 178 ? -42.817 -6.260 38.036 1.00 94.25 178 ALA A O 1
ATOM 1431 N N . GLN A 1 179 ? -42.140 -4.523 39.303 1.00 95.00 179 GLN A N 1
ATOM 1432 C CA . GLN A 1 179 ? -43.267 -4.566 40.243 1.00 95.00 179 GLN A CA 1
ATOM 1433 C C . GLN A 1 179 ? -44.621 -4.486 39.517 1.00 95.00 179 GLN A C 1
ATOM 1435 O O . GLN A 1 179 ? -45.473 -5.354 39.700 1.00 95.00 179 GLN A O 1
ATOM 1440 N N . ARG A 1 180 ? -44.795 -3.508 38.617 1.00 94.12 180 ARG A N 1
ATOM 1441 C CA . ARG A 1 180 ? -46.047 -3.333 37.856 1.00 94.12 180 ARG A CA 1
ATOM 1442 C C . ARG A 1 180 ? -46.390 -4.504 36.929 1.00 94.12 180 ARG A C 1
ATOM 1444 O O . ARG A 1 180 ? -47.527 -4.601 36.488 1.00 94.12 180 ARG A O 1
ATOM 1451 N N . LYS A 1 181 ? -45.426 -5.374 36.605 1.00 93.19 181 LYS A N 1
ATOM 1452 C CA . LYS A 1 181 ? -45.648 -6.606 35.825 1.00 93.19 181 LYS A CA 1
ATOM 1453 C C . LYS A 1 181 ? -46.013 -7.820 36.682 1.00 93.19 181 LYS A C 1
ATOM 1455 O O . LYS A 1 181 ? -46.438 -8.818 36.121 1.00 93.19 181 LYS A O 1
ATOM 1460 N N . THR A 1 182 ? -45.833 -7.746 38.000 1.00 89.88 182 THR A N 1
ATOM 1461 C CA . THR A 1 182 ? -46.307 -8.754 38.969 1.00 8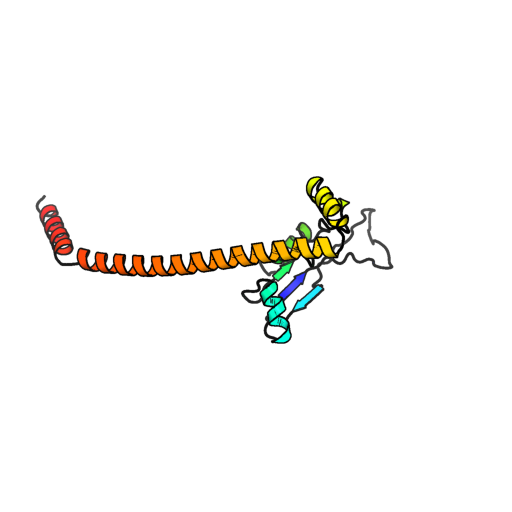9.88 182 THR A CA 1
ATOM 1462 C C . THR A 1 182 ? -47.646 -8.382 39.617 1.00 89.88 182 THR A C 1
ATOM 1464 O O . THR A 1 182 ? -48.185 -9.161 40.395 1.00 89.88 182 THR A O 1
ATOM 1467 N N . GLU A 1 183 ? -48.178 -7.201 39.297 1.00 77.56 183 GLU A N 1
ATOM 1468 C CA . GLU A 1 183 ? -49.486 -6.681 39.729 1.00 77.56 183 GLU A CA 1
ATOM 1469 C C . GLU A 1 183 ? -50.558 -6.796 38.612 1.00 77.56 183 GLU A C 1
ATOM 1471 O O . GLU A 1 183 ? -51.619 -6.176 38.707 1.00 77.56 183 GLU A O 1
ATOM 1476 N N . LEU A 1 184 ? -50.268 -7.572 37.554 1.00 57.56 184 LEU A N 1
ATOM 1477 C CA . LEU A 1 184 ? -51.086 -7.823 36.354 1.00 57.56 184 LEU A CA 1
ATOM 1478 C C . LEU A 1 184 ? -51.241 -9.330 36.095 1.00 57.56 184 LEU A C 1
ATOM 1480 O O . LEU A 1 184 ? -52.340 -9.710 35.638 1.00 57.56 184 LEU A O 1
#